Protein AF-A0A930MXX1-F1 (afdb_monomer_lite)

pLDDT: mean 81.92, std 16.16, range [35.19, 97.5]

Foldseek 3Di:
DPDPPVQWADDDPQWIAGNVQRKIKGWAFAKAQFAWAFDDPDPPDGTDTDTDIDGFATKMWMWGLPDPDQWIWIAIQQGIDIAGWAEWDPDDPTDCWDDDQRYIYHYQLFPPRDTTSVNVSVQSVDPNVRHDPVNVVRVNVRSVVNCVVVVVGDPRDDNVNNSVVLVPDPPHDHPDGRSVVDHRHHTGGDDPPPPPPPPPPDPPDPDDPVVVVQVPADKDKDKDWDAPDVVVRQIKIWIWIFRHPVDDDDPVRTDDIGDIHSDRVVD

Radius of gyration: 27.64 Å; chains: 1; bounding box: 71×58×74 Å

Structure (mmCIF, N/CA/C/O backbone):
data_AF-A0A930MXX1-F1
#
_entry.id   AF-A0A930MXX1-F1
#
loop_
_atom_site.group_PDB
_atom_site.id
_atom_site.type_symbol
_atom_site.label_atom_id
_atom_site.label_alt_id
_atom_site.label_comp_id
_atom_site.label_asym_id
_atom_site.label_entity_id
_atom_site.label_seq_id
_atom_site.pdbx_PDB_ins_code
_atom_site.Cartn_x
_atom_site.Cartn_y
_atom_site.Cartn_z
_atom_site.occupancy
_atom_site.B_iso_or_equiv
_atom_site.auth_seq_id
_atom_site.auth_comp_id
_atom_site.auth_asym_id
_atom_site.auth_atom_id
_atom_site.pdbx_PDB_model_num
ATOM 1 N N . MET A 1 1 ? -32.584 1.318 -12.763 1.00 41.34 1 MET A N 1
ATOM 2 C CA . MET A 1 1 ? -31.491 0.680 -12.007 1.00 41.34 1 MET A CA 1
ATOM 3 C C . MET A 1 1 ? -30.389 1.711 -11.768 1.00 41.34 1 MET A C 1
ATOM 5 O O . MET A 1 1 ? -29.540 1.848 -12.642 1.00 41.34 1 MET A O 1
ATOM 9 N N . PRO A 1 2 ? -30.428 2.497 -10.676 1.00 40.00 2 PRO A N 1
ATOM 10 C CA . PRO A 1 2 ? -29.306 3.352 -10.302 1.00 40.00 2 PRO A CA 1
ATOM 11 C C . PRO A 1 2 ? -28.981 3.189 -8.803 1.00 40.00 2 PRO A C 1
ATOM 13 O O . PRO A 1 2 ? -29.384 4.037 -8.027 1.00 40.00 2 PRO A O 1
ATOM 16 N N . GLU A 1 3 ? -28.342 2.096 -8.364 1.00 44.41 3 GLU A N 1
ATOM 17 C CA . GLU A 1 3 ? -28.042 1.912 -6.919 1.00 44.41 3 GLU A CA 1
ATOM 18 C C . GLU A 1 3 ? -26.664 1.291 -6.599 1.00 44.41 3 GLU A C 1
ATOM 20 O O . GLU A 1 3 ? -26.331 1.114 -5.432 1.00 44.41 3 GLU A O 1
ATOM 25 N N . GLU A 1 4 ? -25.803 0.990 -7.581 1.00 49.69 4 GLU A N 1
ATOM 26 C CA . GLU A 1 4 ? -24.482 0.400 -7.268 1.00 49.69 4 GLU A CA 1
ATOM 27 C C . GLU A 1 4 ? -23.406 1.434 -6.890 1.00 49.69 4 GLU A C 1
ATOM 29 O O . GLU A 1 4 ? -22.505 1.117 -6.115 1.00 49.69 4 GLU A O 1
ATOM 34 N N . ASN A 1 5 ? -23.503 2.681 -7.368 1.00 53.69 5 ASN A N 1
ATOM 35 C CA . ASN A 1 5 ? -22.470 3.700 -7.123 1.00 53.69 5 ASN A CA 1
ATOM 36 C C . ASN A 1 5 ? -22.632 4.475 -5.806 1.00 53.69 5 ASN A C 1
ATOM 38 O O . ASN A 1 5 ? -21.659 5.073 -5.350 1.00 53.69 5 ASN A O 1
ATOM 42 N N . ASP A 1 6 ? -23.803 4.441 -5.164 1.00 61.22 6 ASP A N 1
ATOM 43 C CA . ASP A 1 6 ? -24.047 5.194 -3.920 1.00 61.22 6 ASP A CA 1
ATOM 44 C C . ASP A 1 6 ? -23.333 4.579 -2.703 1.00 61.22 6 ASP A C 1
ATOM 46 O O . ASP A 1 6 ? -23.189 5.218 -1.661 1.00 61.22 6 ASP A O 1
ATOM 50 N N . ASN A 1 7 ? -22.828 3.350 -2.845 1.00 84.31 7 ASN A N 1
ATOM 51 C CA . ASN A 1 7 ? -22.110 2.638 -1.792 1.00 84.31 7 ASN A CA 1
ATOM 52 C C . ASN A 1 7 ? -20.593 2.873 -1.812 1.00 84.31 7 ASN A C 1
ATOM 54 O O . ASN A 1 7 ? -19.905 2.396 -0.912 1.00 84.31 7 ASN A O 1
ATOM 58 N N . ILE A 1 8 ? -20.049 3.585 -2.805 1.00 89.31 8 ILE A N 1
ATOM 59 C CA . ILE A 1 8 ? -18.602 3.801 -2.923 1.00 89.31 8 ILE A CA 1
ATOM 60 C C . ILE A 1 8 ? -18.253 5.230 -2.522 1.00 89.31 8 ILE A C 1
ATOM 62 O O . ILE A 1 8 ? -18.641 6.204 -3.161 1.00 89.31 8 ILE A O 1
ATOM 66 N N . ILE A 1 9 ? -17.445 5.350 -1.476 1.00 88.44 9 ILE A N 1
ATOM 67 C CA . ILE A 1 9 ? -16.924 6.619 -0.990 1.00 88.44 9 ILE A CA 1
ATOM 68 C C . ILE A 1 9 ? -15.511 6.843 -1.551 1.00 88.44 9 ILE A C 1
ATOM 70 O O . ILE A 1 9 ? -14.588 6.122 -1.162 1.00 88.44 9 ILE A O 1
ATOM 74 N N . PRO A 1 10 ? -15.280 7.863 -2.396 1.00 89.19 10 PRO A N 1
ATOM 75 C CA . PRO A 1 10 ? -13.931 8.234 -2.810 1.00 89.19 10 PRO A CA 1
ATOM 76 C C . PRO A 1 10 ? -13.190 8.996 -1.698 1.00 89.19 10 PRO A C 1
ATOM 78 O O . PRO A 1 10 ? -13.768 9.835 -0.998 1.00 89.19 10 PRO A O 1
ATOM 81 N N . PHE A 1 11 ? -11.896 8.709 -1.542 1.00 84.56 11 PHE A N 1
ATOM 82 C CA . PHE A 1 11 ? -10.959 9.441 -0.673 1.00 84.56 11 PHE A CA 1
ATOM 83 C C . PHE A 1 11 ? -9.953 10.222 -1.501 1.00 84.56 11 PHE A C 1
ATOM 85 O O . PHE A 1 11 ? -9.678 11.386 -1.221 1.00 84.56 11 PHE A O 1
ATOM 92 N N . ARG A 1 12 ? -9.403 9.546 -2.506 1.00 86.12 12 ARG A N 1
ATOM 93 C CA . ARG A 1 12 ? -8.439 10.037 -3.487 1.00 86.12 12 ARG A CA 1
ATOM 94 C C . ARG A 1 12 ? -8.684 9.299 -4.802 1.00 86.12 12 ARG A C 1
ATOM 96 O O . ARG A 1 12 ? -9.478 8.363 -4.836 1.00 86.12 12 ARG A O 1
ATOM 103 N N . GLU A 1 13 ? -7.988 9.699 -5.861 1.00 86.38 13 GLU A N 1
ATOM 104 C CA . GLU A 1 13 ? -8.038 9.017 -7.164 1.00 86.38 13 GLU A CA 1
ATOM 105 C C . GLU A 1 13 ? -7.745 7.510 -7.045 1.00 86.38 13 GLU A C 1
ATOM 107 O O . GLU A 1 13 ? -8.387 6.698 -7.698 1.00 86.38 13 GLU A O 1
ATOM 112 N N . ASP A 1 14 ? -6.834 7.141 -6.143 1.00 91.06 14 ASP A N 1
ATOM 113 C CA . ASP A 1 14 ? -6.336 5.786 -5.929 1.00 91.06 14 ASP A CA 1
ATOM 114 C C . ASP A 1 14 ? -6.946 5.075 -4.709 1.00 91.06 14 ASP A C 1
ATOM 116 O O . ASP A 1 14 ? -6.532 3.970 -4.364 1.00 91.06 14 ASP A O 1
ATOM 120 N N . MET A 1 15 ? -7.913 5.688 -4.018 1.00 94.50 15 MET A N 1
ATOM 121 C CA . MET A 1 15 ? -8.412 5.174 -2.741 1.00 94.50 15 MET A CA 1
ATOM 122 C C . MET A 1 15 ? -9.916 5.376 -2.590 1.00 94.50 15 MET A C 1
ATOM 124 O O . MET A 1 15 ? -10.423 6.500 -2.596 1.00 94.50 15 MET A O 1
ATOM 128 N N . THR A 1 16 ? -10.625 4.270 -2.390 1.00 94.50 16 THR A N 1
ATOM 129 C CA . THR A 1 16 ? -12.084 4.220 -2.253 1.00 94.50 16 THR A CA 1
ATOM 130 C C . THR A 1 16 ? -12.488 3.312 -1.099 1.00 94.50 16 THR A C 1
ATOM 132 O O . THR A 1 16 ? -11.715 2.467 -0.656 1.00 94.50 16 THR A O 1
ATOM 135 N N . TYR A 1 17 ? -13.699 3.482 -0.588 1.00 94.69 17 TYR A N 1
ATOM 136 C CA . TYR A 1 17 ? -14.254 2.631 0.457 1.00 94.69 17 TYR A CA 1
ATOM 137 C C . TYR A 1 17 ? -15.656 2.176 0.065 1.00 94.69 17 TYR A C 1
ATOM 139 O O . TYR A 1 17 ? -16.520 3.000 -0.223 1.00 94.69 17 TYR A O 1
ATOM 147 N N . ASP A 1 18 ? -15.855 0.863 0.045 1.00 93.44 18 ASP A N 1
ATOM 148 C CA . ASP A 1 18 ? -17.124 0.203 -0.247 1.00 93.44 18 ASP A CA 1
ATOM 149 C C . ASP A 1 18 ? -17.912 0.042 1.063 1.00 93.44 18 ASP A C 1
ATOM 151 O O . ASP A 1 18 ? -17.523 -0.726 1.950 1.00 93.44 18 ASP A O 1
ATOM 155 N N . LEU A 1 19 ? -19.014 0.784 1.188 1.00 90.44 19 LEU A N 1
ATOM 156 C CA . LEU A 1 19 ? -19.918 0.766 2.338 1.00 90.44 19 LEU A CA 1
ATOM 157 C C . LEU A 1 19 ? -20.611 -0.584 2.513 1.00 90.44 19 LEU A C 1
ATOM 159 O O . LEU A 1 19 ? -20.790 -1.028 3.648 1.00 90.44 19 LEU A O 1
ATOM 163 N N . ALA A 1 20 ? -20.981 -1.243 1.413 1.00 88.00 20 ALA A N 1
ATOM 164 C CA . ALA A 1 20 ? -21.704 -2.510 1.447 1.00 88.00 20 ALA A CA 1
ATOM 165 C C . ALA A 1 20 ? -20.791 -3.653 1.908 1.00 88.00 20 ALA A C 1
ATOM 167 O O . ALA A 1 20 ? -21.214 -4.543 2.648 1.00 88.00 20 ALA A O 1
ATOM 168 N N . ARG A 1 21 ? -19.517 -3.611 1.503 1.00 88.81 21 ARG A N 1
ATOM 169 C CA . ARG A 1 21 ? -18.512 -4.618 1.877 1.00 88.81 21 ARG A CA 1
ATOM 170 C C . ARG A 1 21 ? -17.643 -4.226 3.063 1.00 88.81 21 ARG A C 1
ATOM 172 O O . ARG A 1 21 ? -16.779 -5.013 3.441 1.00 88.81 21 ARG A O 1
ATOM 179 N N . ASP A 1 22 ? -17.836 -3.039 3.635 1.00 93.19 22 ASP A N 1
ATOM 180 C CA . ASP A 1 22 ? -17.004 -2.488 4.712 1.00 93.19 22 ASP A CA 1
ATOM 181 C C . ASP A 1 22 ? -15.500 -2.627 4.398 1.00 93.19 22 ASP A C 1
ATOM 183 O O . ASP A 1 22 ? -14.696 -3.062 5.226 1.00 93.19 22 ASP A O 1
ATOM 187 N N . THR A 1 23 ? -15.138 -2.335 3.146 1.00 95.06 23 THR A N 1
ATOM 188 C CA . THR A 1 23 ? -13.820 -2.645 2.582 1.00 95.06 23 THR A CA 1
ATOM 189 C C . THR A 1 23 ? -13.184 -1.393 2.005 1.00 95.06 23 THR A C 1
ATOM 191 O O . THR A 1 23 ? -13.739 -0.735 1.128 1.00 95.06 23 THR A O 1
ATOM 194 N N . LEU A 1 24 ? -11.989 -1.071 2.492 1.00 96.69 24 LEU A N 1
ATOM 195 C CA . LEU A 1 24 ? -11.154 -0.018 1.930 1.00 96.69 24 LEU A CA 1
ATOM 196 C C . LEU A 1 24 ? -10.336 -0.592 0.774 1.00 96.69 24 LEU A C 1
ATOM 198 O O . LEU A 1 24 ? -9.629 -1.577 0.960 1.00 96.69 24 LEU A O 1
ATOM 202 N N . ARG A 1 25 ? -10.396 0.043 -0.390 1.00 96.06 25 ARG A N 1
ATOM 203 C CA . ARG A 1 25 ? -9.698 -0.356 -1.609 1.00 96.06 25 ARG A CA 1
ATOM 204 C C . ARG A 1 25 ? -8.671 0.705 -1.992 1.00 96.06 25 ARG A C 1
ATOM 206 O O . ARG A 1 25 ? -9.012 1.878 -2.131 1.00 96.06 25 ARG A O 1
ATOM 213 N N . ILE A 1 26 ? -7.426 0.278 -2.173 1.00 96.19 26 ILE A N 1
ATOM 214 C CA . ILE A 1 26 ? -6.287 1.122 -2.539 1.00 96.19 26 ILE A CA 1
ATOM 215 C C . ILE A 1 26 ? -5.667 0.567 -3.816 1.00 96.19 26 ILE A C 1
ATOM 217 O O . ILE A 1 26 ? -5.180 -0.564 -3.834 1.00 96.19 26 ILE A O 1
ATOM 221 N N . GLU A 1 27 ? -5.669 1.359 -4.876 1.00 94.50 27 GLU A N 1
ATOM 222 C CA . GLU A 1 27 ? -4.970 1.056 -6.116 1.00 94.50 27 GLU A CA 1
ATOM 223 C C . GLU A 1 27 ? -3.520 1.542 -6.027 1.00 94.50 27 GLU A C 1
ATOM 225 O O . GLU A 1 27 ? -3.241 2.712 -5.782 1.00 94.50 27 GLU A O 1
ATOM 230 N N . ARG A 1 28 ? -2.563 0.636 -6.218 1.00 90.38 28 ARG A N 1
ATOM 231 C CA . ARG A 1 28 ? -1.138 0.957 -6.240 1.00 90.38 28 ARG A CA 1
ATOM 232 C C . ARG A 1 28 ? -0.586 0.747 -7.627 1.00 90.38 28 ARG A C 1
ATOM 234 O O . ARG A 1 28 ? -0.493 -0.384 -8.087 1.00 90.38 28 ARG A O 1
ATOM 241 N N . ARG A 1 29 ? -0.177 1.839 -8.265 1.00 90.38 29 ARG A N 1
ATOM 242 C CA . ARG A 1 29 ? 0.513 1.806 -9.554 1.00 90.38 29 ARG A CA 1
ATOM 243 C C . ARG A 1 29 ? 2.013 1.677 -9.329 1.00 90.38 29 ARG A C 1
ATOM 245 O O . ARG A 1 29 ? 2.567 2.385 -8.490 1.00 90.38 29 ARG A O 1
ATOM 252 N N . HIS A 1 30 ? 2.670 0.799 -10.078 1.00 89.12 30 HIS A N 1
ATOM 253 C CA . HIS A 1 30 ? 4.115 0.623 -9.966 1.00 89.12 30 HIS A CA 1
ATOM 254 C C . HIS A 1 30 ? 4.848 1.661 -10.811 1.00 89.12 30 HIS A C 1
ATOM 256 O O . HIS A 1 30 ? 4.480 1.918 -11.958 1.00 89.12 30 HIS A O 1
ATOM 262 N N . LEU A 1 31 ? 5.880 2.275 -10.234 1.00 91.25 31 LEU A N 1
ATOM 263 C CA . LEU A 1 31 ? 6.746 3.210 -10.941 1.00 91.25 31 LEU A CA 1
ATOM 264 C C . LEU A 1 31 ? 7.933 2.447 -11.530 1.00 91.25 31 LEU A C 1
ATOM 266 O O . LEU A 1 31 ? 8.807 2.006 -10.789 1.00 91.25 31 LEU A O 1
ATOM 270 N N . HIS A 1 32 ? 7.980 2.349 -12.853 1.00 92.19 32 HIS A N 1
ATOM 271 C CA . HIS A 1 32 ? 9.020 1.622 -13.575 1.00 92.19 32 HIS A CA 1
ATOM 272 C C . HIS A 1 32 ? 9.956 2.568 -14.322 1.00 92.19 32 HIS A C 1
ATOM 274 O O . HIS A 1 32 ? 9.506 3.580 -14.858 1.00 92.19 32 HIS A O 1
ATOM 280 N N . CYS A 1 33 ? 11.246 2.239 -14.393 1.00 94.69 33 CYS A N 1
ATOM 281 C CA . CYS A 1 33 ? 12.207 2.891 -15.278 1.00 94.69 33 CYS A CA 1
ATOM 282 C C . CYS A 1 33 ? 11.991 2.389 -16.708 1.00 94.69 33 CYS A C 1
ATOM 284 O O . CYS A 1 33 ? 12.430 1.307 -17.066 1.00 94.69 33 CYS A O 1
ATOM 286 N N . VAL A 1 34 ? 11.339 3.181 -17.552 1.00 95.50 34 VAL A N 1
ATOM 287 C CA . VAL A 1 34 ? 10.987 2.766 -18.921 1.00 95.50 34 VAL A CA 1
ATOM 288 C C . VAL A 1 34 ? 12.015 3.186 -19.958 1.00 95.50 34 VAL A C 1
ATOM 290 O O . VAL A 1 34 ? 11.997 2.710 -21.086 1.00 95.50 34 VAL A O 1
ATOM 293 N N . GLN A 1 35 ? 12.908 4.104 -19.605 1.00 96.75 35 GLN A N 1
ATOM 294 C CA . GLN A 1 35 ? 13.909 4.633 -20.517 1.00 96.75 35 GLN A CA 1
ATOM 295 C C . GLN A 1 35 ? 15.106 5.153 -19.724 1.00 96.75 35 GLN A C 1
ATOM 297 O O . GLN A 1 35 ? 14.957 5.717 -18.643 1.00 96.75 35 GLN A O 1
ATOM 302 N N . VAL A 1 36 ? 16.300 5.020 -20.301 1.00 96.50 36 VAL A N 1
ATOM 303 C CA . VAL A 1 36 ? 17.521 5.652 -19.787 1.00 96.50 36 VAL A CA 1
ATOM 304 C C . VAL A 1 36 ? 17.982 6.681 -20.806 1.00 96.50 36 VAL A C 1
ATOM 306 O O . VAL A 1 36 ? 18.142 6.349 -21.979 1.00 96.50 36 VAL A O 1
ATOM 309 N N . VAL A 1 37 ? 18.182 7.927 -20.389 1.00 95.38 37 VAL A N 1
ATOM 310 C CA . VAL A 1 37 ? 18.670 9.017 -21.248 1.00 95.38 37 VAL A CA 1
ATOM 311 C C . VAL A 1 37 ? 20.013 9.532 -20.756 1.00 95.38 37 VAL A C 1
ATOM 313 O O . VAL A 1 37 ? 20.300 9.471 -19.566 1.00 95.38 37 VAL A O 1
ATOM 316 N N . LEU A 1 38 ? 20.830 10.054 -21.667 1.00 93.31 38 LEU A N 1
ATOM 317 C CA . LEU A 1 38 ? 21.994 10.857 -21.306 1.00 93.31 38 LEU A CA 1
ATOM 318 C C . LEU A 1 38 ? 21.550 12.313 -21.186 1.00 93.31 38 LEU A C 1
ATOM 320 O O . LEU A 1 38 ? 20.982 12.865 -22.127 1.00 93.31 38 LEU A O 1
ATOM 324 N N . GLN A 1 39 ? 21.753 12.908 -20.013 1.00 88.69 39 GLN A N 1
ATOM 325 C CA . GLN A 1 39 ? 21.442 14.313 -19.756 1.00 88.69 39 GLN A CA 1
ATOM 326 C C . GLN A 1 39 ? 22.520 14.957 -18.883 1.00 88.69 39 GLN A C 1
ATOM 328 O O . GLN A 1 39 ? 23.154 14.293 -18.059 1.00 88.69 39 GLN A O 1
ATOM 333 N N . SER A 1 40 ? 22.734 16.256 -19.085 1.00 86.44 40 SER A N 1
ATOM 334 C CA . SER A 1 40 ? 23.549 17.118 -18.228 1.00 86.44 40 SER A CA 1
ATOM 335 C C . SER A 1 40 ? 22.636 17.993 -17.371 1.00 86.44 40 SER A C 1
ATOM 337 O O . SER A 1 40 ? 21.727 18.624 -17.914 1.00 86.44 40 SER A O 1
ATOM 339 N N . ASP A 1 41 ? 22.913 18.098 -16.074 1.00 82.50 41 ASP A N 1
ATOM 340 C CA . ASP A 1 41 ? 22.122 18.939 -15.164 1.00 82.50 41 ASP A CA 1
ATOM 341 C C . ASP A 1 41 ? 22.420 20.437 -15.357 1.00 82.50 41 ASP A C 1
ATOM 343 O O . ASP A 1 41 ? 21.648 21.298 -14.935 1.00 82.50 41 ASP A O 1
ATOM 347 N N . SER A 1 42 ? 23.536 20.776 -16.013 1.00 84.12 42 SER A N 1
ATOM 348 C CA . SER A 1 42 ? 23.915 22.150 -16.347 1.00 84.12 42 SER A CA 1
ATOM 349 C C . SER A 1 42 ? 24.741 22.245 -17.638 1.00 84.12 42 SER A C 1
ATOM 351 O O . SER A 1 42 ? 25.438 21.291 -18.001 1.00 84.12 42 SER A O 1
ATOM 353 N N . PRO A 1 43 ? 24.704 23.395 -18.345 1.00 79.62 43 PRO A N 1
ATOM 354 C CA . PRO A 1 43 ? 25.517 23.611 -19.539 1.00 79.62 43 PRO A CA 1
ATOM 355 C C . PRO A 1 43 ? 27.013 23.434 -19.250 1.00 79.62 43 PRO A C 1
ATOM 357 O O . PRO A 1 43 ? 27.559 24.078 -18.357 1.00 79.62 43 PRO A O 1
ATOM 360 N N . GLY A 1 44 ? 27.684 22.584 -20.030 1.00 82.06 44 GLY A N 1
ATOM 361 C CA . GLY A 1 44 ? 29.118 22.306 -19.886 1.00 82.06 44 GLY A CA 1
ATOM 362 C C . GLY A 1 44 ? 29.463 21.156 -18.933 1.00 82.06 44 GLY A C 1
ATOM 363 O O . GLY A 1 44 ? 30.637 20.804 -18.822 1.00 82.06 44 GLY A O 1
ATOM 364 N N . GLU A 1 45 ? 28.476 20.536 -18.282 1.00 86.69 45 GLU A N 1
ATOM 365 C CA . GLU A 1 45 ? 28.699 19.318 -17.503 1.00 86.69 45 GLU A CA 1
ATOM 366 C C . GLU A 1 45 ? 28.700 18.056 -18.371 1.00 86.69 45 GLU A C 1
ATOM 368 O O . GLU A 1 45 ? 28.078 17.982 -19.431 1.00 86.69 45 GLU A O 1
ATOM 373 N N . LYS A 1 46 ? 29.399 17.024 -17.888 1.00 86.62 46 LYS A N 1
ATOM 374 C CA . LYS A 1 46 ? 29.407 15.707 -18.524 1.00 86.62 46 LYS A CA 1
ATOM 375 C C . LYS A 1 46 ? 28.030 15.062 -18.388 1.00 86.62 46 LYS A C 1
ATOM 377 O O . LYS A 1 46 ? 27.535 14.922 -17.271 1.00 86.62 46 LYS A O 1
ATOM 382 N N . GLU A 1 47 ? 27.477 14.603 -19.505 1.00 90.19 47 GLU A N 1
ATOM 383 C CA . GLU A 1 47 ? 26.229 13.844 -19.521 1.00 90.19 47 GLU A CA 1
ATOM 384 C C . GLU A 1 47 ? 26.321 12.589 -18.645 1.00 90.19 47 GLU A C 1
ATOM 386 O O . GLU A 1 47 ? 27.341 11.886 -18.615 1.00 90.19 47 GLU A O 1
ATOM 391 N N . ARG A 1 48 ? 25.234 12.306 -17.927 1.00 90.12 48 ARG A N 1
ATOM 392 C CA . ARG A 1 48 ? 25.092 11.133 -17.066 1.00 90.12 48 ARG A CA 1
ATOM 393 C C . ARG A 1 48 ? 23.807 10.384 -17.414 1.00 90.12 48 ARG A C 1
ATOM 395 O O . ARG A 1 48 ? 22.837 11.016 -17.834 1.00 90.12 48 ARG A O 1
ATOM 402 N N . PRO A 1 49 ? 23.780 9.054 -17.230 1.00 92.81 49 PRO A N 1
ATOM 403 C CA . PRO A 1 49 ? 22.551 8.285 -17.341 1.00 92.81 49 PRO A CA 1
ATOM 404 C C . PRO A 1 49 ? 21.518 8.766 -16.320 1.00 92.81 49 PRO A C 1
ATOM 406 O O . PRO A 1 49 ? 21.801 8.808 -15.122 1.00 92.81 49 PRO A O 1
ATOM 409 N N . GLN A 1 50 ? 20.324 9.094 -16.797 1.00 92.62 50 GLN A N 1
ATOM 410 C CA . GLN A 1 50 ? 19.161 9.419 -15.984 1.00 92.62 50 GLN A CA 1
ATOM 411 C C . GLN A 1 50 ? 17.999 8.503 -16.367 1.00 92.62 50 GLN A C 1
ATOM 413 O O . GLN A 1 50 ? 17.746 8.249 -17.549 1.00 92.62 50 GLN A O 1
ATOM 418 N N . ALA A 1 51 ? 17.293 8.000 -15.358 1.00 93.69 51 ALA A N 1
ATOM 419 C CA . ALA A 1 51 ? 16.086 7.213 -15.544 1.00 93.69 51 ALA A CA 1
ATOM 420 C C . ALA A 1 51 ? 14.909 8.131 -15.889 1.00 93.69 51 ALA A C 1
ATOM 422 O O . ALA A 1 51 ? 14.640 9.102 -15.184 1.00 93.69 51 ALA A O 1
ATOM 423 N N . LYS A 1 52 ? 14.164 7.783 -16.935 1.00 95.19 52 LYS A N 1
ATOM 424 C CA . LYS A 1 52 ? 12.789 8.239 -17.113 1.00 95.19 52 LYS A CA 1
ATOM 425 C C . LYS A 1 52 ? 11.852 7.128 -16.687 1.00 95.19 52 LYS A C 1
ATOM 427 O O . LYS A 1 52 ? 12.014 5.981 -17.111 1.00 95.19 52 LYS A O 1
ATOM 432 N N . SER A 1 53 ? 10.871 7.495 -15.876 1.00 94.31 53 SER A N 1
ATOM 433 C CA . SER A 1 53 ? 9.954 6.543 -15.268 1.00 94.31 53 SER A CA 1
ATOM 434 C C . SER A 1 53 ? 8.512 6.787 -15.683 1.00 94.31 53 SER A C 1
ATOM 436 O O . SER A 1 53 ? 8.132 7.915 -15.998 1.00 94.31 53 SER A O 1
ATOM 438 N N . ALA A 1 54 ? 7.706 5.731 -15.655 1.00 92.88 54 ALA A N 1
ATOM 439 C CA . ALA A 1 54 ? 6.272 5.792 -15.896 1.00 92.88 54 ALA A CA 1
ATOM 440 C C . ALA A 1 54 ? 5.523 4.851 -14.946 1.00 92.88 54 ALA A C 1
ATOM 442 O O . ALA A 1 54 ? 6.071 3.850 -14.485 1.00 92.88 54 ALA A O 1
ATOM 443 N N . PHE A 1 55 ? 4.261 5.179 -14.662 1.00 91.75 55 PHE A N 1
ATOM 444 C CA . PHE A 1 55 ? 3.374 4.318 -13.883 1.00 91.75 55 PHE A CA 1
ATOM 445 C C . PHE A 1 55 ? 2.727 3.261 -14.780 1.00 91.75 55 PHE A C 1
ATOM 447 O O . PHE A 1 55 ? 1.813 3.591 -15.546 1.00 91.75 55 PHE A O 1
ATOM 454 N N . ILE A 1 56 ? 3.171 2.009 -14.674 1.00 89.81 56 ILE A N 1
ATOM 455 C CA . ILE A 1 56 ? 2.697 0.889 -15.500 1.00 89.81 56 ILE A CA 1
ATOM 456 C C . ILE A 1 56 ? 2.302 -0.268 -14.591 1.00 89.81 56 ILE A C 1
ATOM 458 O O . ILE A 1 56 ? 3.053 -0.632 -13.691 1.00 89.81 56 ILE A O 1
ATOM 462 N N . GLY A 1 57 ? 1.115 -0.824 -14.832 1.00 89.44 57 GLY A N 1
ATOM 463 C CA . GLY A 1 57 ? 0.578 -1.900 -14.013 1.00 89.44 57 GLY A CA 1
ATOM 464 C C . GLY A 1 57 ? 0.452 -1.520 -12.544 1.00 89.44 57 GLY A C 1
ATOM 465 O O . GLY A 1 57 ? 0.504 -0.345 -12.155 1.00 89.44 57 GLY A O 1
ATOM 466 N N . GLY A 1 58 ? 0.240 -2.534 -11.716 1.00 91.00 58 GLY A N 1
ATOM 467 C CA . GLY A 1 58 ? 0.058 -2.313 -10.296 1.00 91.00 58 GLY A CA 1
ATOM 468 C C . GLY A 1 58 ? -0.597 -3.466 -9.566 1.00 91.00 58 GLY A C 1
ATOM 469 O O . GLY A 1 58 ? -0.774 -4.566 -10.092 1.00 91.00 58 GLY A O 1
ATOM 470 N N . ALA A 1 59 ? -1.012 -3.179 -8.346 1.00 92.81 59 ALA A N 1
ATOM 471 C CA . ALA A 1 59 ? -1.788 -4.079 -7.520 1.00 92.81 59 ALA A CA 1
ATOM 472 C C . ALA A 1 59 ? -2.877 -3.304 -6.788 1.00 92.81 59 ALA A C 1
ATOM 474 O O . ALA A 1 59 ? -2.702 -2.142 -6.428 1.00 92.81 59 ALA A O 1
ATOM 475 N N . VAL A 1 60 ? -3.992 -3.969 -6.515 1.00 95.25 60 VAL A N 1
ATOM 476 C CA . VAL A 1 60 ? -4.993 -3.445 -5.591 1.00 95.25 60 VAL A CA 1
ATOM 477 C C . VAL A 1 60 ? -4.841 -4.130 -4.246 1.00 95.25 60 VAL A C 1
ATOM 479 O O . VAL A 1 60 ? -4.720 -5.354 -4.162 1.00 95.25 60 VAL A O 1
ATOM 482 N N . ILE A 1 61 ? -4.877 -3.321 -3.195 1.00 96.56 61 ILE A N 1
ATOM 483 C CA . ILE A 1 61 ? -4.916 -3.764 -1.810 1.00 96.56 61 ILE A CA 1
ATOM 484 C C . ILE A 1 61 ? -6.314 -3.488 -1.272 1.00 96.56 61 ILE A C 1
ATOM 486 O O . ILE A 1 61 ? -6.801 -2.359 -1.330 1.00 96.56 61 ILE A O 1
ATOM 490 N N . GLU A 1 62 ? -6.947 -4.511 -0.719 1.00 97.25 62 GLU A N 1
ATOM 491 C CA . GLU A 1 62 ? -8.218 -4.389 -0.018 1.00 97.25 62 GLU A CA 1
ATOM 492 C C . GLU A 1 62 ? -8.019 -4.643 1.474 1.00 97.25 62 GLU A C 1
ATOM 494 O O . GLU A 1 62 ? -7.408 -5.632 1.874 1.00 97.25 62 GLU A O 1
ATOM 499 N N . LEU A 1 63 ? -8.539 -3.749 2.308 1.00 97.50 63 LEU A N 1
ATOM 500 C CA . LEU A 1 63 ? -8.625 -3.903 3.752 1.00 97.50 63 LEU A CA 1
ATOM 501 C C . LEU A 1 63 ? -10.094 -4.117 4.127 1.00 97.50 63 LEU A C 1
ATOM 503 O O . LEU A 1 63 ? -10.866 -3.164 4.225 1.00 97.50 63 LEU A O 1
ATOM 507 N N . ASP A 1 64 ? -10.461 -5.377 4.343 1.00 96.25 64 ASP A N 1
ATOM 508 C CA . ASP A 1 64 ? -11.800 -5.801 4.750 1.00 96.25 64 ASP A CA 1
ATOM 509 C C . ASP A 1 64 ? -11.951 -5.685 6.269 1.00 96.25 64 ASP A C 1
ATOM 511 O O . ASP A 1 64 ? -11.258 -6.357 7.052 1.00 96.25 64 ASP A O 1
ATOM 515 N N . LEU A 1 65 ? -12.866 -4.809 6.681 1.00 96.31 65 LEU A N 1
ATOM 516 C CA . LEU A 1 65 ? -13.171 -4.530 8.072 1.00 96.31 65 LEU A CA 1
ATOM 517 C C . LEU A 1 65 ? -14.351 -5.356 8.591 1.00 96.31 65 LEU A C 1
ATOM 519 O O . LEU A 1 65 ? -14.640 -5.245 9.770 1.00 96.31 65 LEU A O 1
ATOM 523 N N . ARG A 1 66 ? -14.999 -6.240 7.830 1.00 94.50 66 ARG A N 1
ATOM 524 C CA . ARG A 1 66 ? -16.125 -7.066 8.321 1.00 94.50 66 ARG A CA 1
ATOM 525 C C . ARG A 1 66 ? -15.814 -8.023 9.483 1.00 94.50 66 ARG A C 1
ATOM 527 O O . ARG A 1 66 ? -16.707 -8.184 10.313 1.00 94.50 66 ARG A O 1
ATOM 534 N N . PRO A 1 67 ? -14.619 -8.650 9.603 1.00 93.25 67 PRO A N 1
ATOM 535 C CA . PRO A 1 67 ? -14.359 -9.637 10.657 1.00 93.25 67 PRO A CA 1
ATOM 536 C C . PRO A 1 67 ? -14.682 -9.133 12.069 1.00 93.25 67 PRO A C 1
ATOM 538 O O . PRO A 1 67 ? -14.522 -7.954 12.360 1.00 93.25 67 PRO A O 1
ATOM 541 N N . GLU A 1 68 ? -15.096 -10.002 12.984 1.00 89.81 68 GLU A N 1
ATOM 542 C CA . GLU A 1 68 ? -15.485 -9.555 14.326 1.00 89.81 68 GLU A CA 1
ATOM 543 C C . GLU A 1 68 ? -14.311 -9.049 15.185 1.00 89.81 68 GLU A C 1
ATOM 545 O O . GLU A 1 68 ? -13.130 -9.342 14.953 1.00 89.81 68 GLU A O 1
ATOM 550 N N . GLY A 1 69 ? -14.656 -8.269 16.213 1.00 93.00 69 GLY A N 1
ATOM 551 C CA . GLY A 1 69 ? -13.708 -7.718 17.173 1.00 93.00 69 GLY A CA 1
ATOM 552 C C . GLY A 1 69 ? -12.658 -6.823 16.516 1.00 93.00 69 GLY A C 1
ATOM 553 O O . GLY A 1 69 ? -12.952 -6.003 15.650 1.00 93.00 69 GLY A O 1
ATOM 554 N N . ASN A 1 70 ? -11.400 -6.984 16.926 1.00 94.75 70 ASN A N 1
ATOM 555 C CA . ASN A 1 70 ? -10.289 -6.146 16.477 1.00 94.75 70 ASN A CA 1
ATOM 556 C C . ASN A 1 70 ? -9.576 -6.673 15.221 1.00 94.75 70 ASN A C 1
ATOM 558 O O . ASN A 1 70 ? -8.423 -6.318 14.991 1.00 94.75 70 ASN A O 1
ATOM 562 N N . LYS A 1 71 ? -10.194 -7.560 14.436 1.00 96.00 71 LYS A N 1
ATOM 563 C CA . LYS A 1 71 ? -9.549 -8.202 13.279 1.00 96.00 71 LYS A CA 1
ATOM 564 C C . LYS A 1 71 ? -9.930 -7.538 11.965 1.00 96.00 71 LYS A C 1
ATOM 566 O O . LYS A 1 71 ? -11.020 -7.000 11.832 1.00 96.00 71 LYS A O 1
ATOM 571 N N . ALA A 1 72 ? -9.034 -7.604 10.991 1.00 96.56 72 ALA A N 1
ATOM 572 C CA . ALA A 1 72 ? -9.294 -7.220 9.606 1.00 96.56 72 ALA A CA 1
ATOM 573 C C . ALA A 1 72 ? -8.528 -8.153 8.663 1.00 96.56 72 ALA A C 1
ATOM 575 O O . ALA A 1 72 ? -7.613 -8.864 9.100 1.00 96.56 72 ALA A O 1
ATOM 576 N N . ILE A 1 73 ? -8.905 -8.175 7.388 1.00 96.25 73 ILE A N 1
ATOM 577 C CA . ILE A 1 73 ? -8.232 -8.978 6.362 1.00 96.25 73 ILE A CA 1
ATOM 578 C C . ILE A 1 73 ? -7.647 -8.033 5.316 1.00 96.25 73 ILE A C 1
ATOM 580 O O . ILE A 1 73 ? -8.370 -7.238 4.730 1.00 96.25 73 ILE A O 1
ATOM 584 N N . LEU A 1 74 ? -6.340 -8.132 5.088 1.00 96.38 74 LEU A N 1
ATOM 585 C CA . LEU A 1 74 ? -5.685 -7.556 3.918 1.00 96.38 74 LEU A CA 1
ATOM 586 C C . LEU A 1 74 ? -5.764 -8.556 2.771 1.00 96.38 74 LEU A C 1
ATOM 588 O O . LEU A 1 74 ? -5.379 -9.707 2.969 1.00 96.38 74 LEU A O 1
ATOM 592 N N . ARG A 1 75 ? -6.222 -8.132 1.595 1.00 95.44 75 ARG A N 1
ATOM 593 C CA . ARG A 1 75 ? -6.272 -8.947 0.377 1.00 95.44 75 ARG A CA 1
ATOM 594 C C . ARG A 1 75 ? -5.562 -8.250 -0.770 1.00 95.44 75 ARG A C 1
ATOM 596 O O . ARG A 1 75 ? -5.648 -7.035 -0.919 1.00 95.44 75 ARG A O 1
ATOM 603 N N . THR A 1 76 ? -4.896 -9.043 -1.589 1.00 94.19 76 THR A N 1
ATOM 604 C CA . THR A 1 76 ? -4.329 -8.651 -2.881 1.00 94.19 76 THR A CA 1
ATOM 605 C C . THR A 1 76 ? -4.558 -9.796 -3.868 1.00 94.19 76 THR A C 1
ATOM 607 O O . THR A 1 76 ? -5.098 -10.844 -3.506 1.00 94.19 76 THR A O 1
ATOM 610 N N . ALA A 1 77 ? -4.100 -9.651 -5.109 1.00 90.31 77 ALA A N 1
ATOM 611 C CA . ALA A 1 77 ? -4.079 -10.767 -6.052 1.00 90.31 77 ALA A CA 1
ATOM 612 C C . ALA A 1 77 ? -3.189 -11.950 -5.605 1.00 90.31 77 ALA A C 1
ATOM 614 O O . ALA A 1 77 ? -3.390 -13.067 -6.070 1.00 90.31 77 ALA A O 1
ATOM 615 N N . GLN A 1 78 ? -2.215 -11.729 -4.711 1.00 89.25 78 GLN A N 1
ATOM 616 C CA . GLN A 1 78 ? -1.293 -12.775 -4.241 1.00 89.25 78 GLN A CA 1
ATOM 617 C C . GLN A 1 78 ? -1.839 -13.577 -3.050 1.00 89.25 78 GLN A C 1
ATOM 619 O O . GLN A 1 78 ? -1.278 -14.615 -2.701 1.00 89.25 78 GLN A O 1
ATOM 624 N N . GLY A 1 79 ? -2.923 -13.118 -2.419 1.00 92.19 79 GLY A N 1
ATOM 625 C CA . GLY A 1 79 ? -3.576 -13.827 -1.323 1.00 92.19 79 GLY A CA 1
ATOM 626 C C . GLY A 1 79 ? -4.136 -12.899 -0.253 1.00 92.19 79 GLY A C 1
ATOM 627 O O . GLY A 1 79 ? -4.370 -11.711 -0.479 1.00 92.19 79 GLY A O 1
ATOM 628 N N . GLU A 1 80 ? -4.348 -13.455 0.940 1.00 94.94 80 GLU A N 1
ATOM 629 C CA . GLU A 1 80 ? -4.934 -12.733 2.065 1.00 94.94 80 GLU A CA 1
ATOM 630 C C . GLU A 1 80 ? -4.173 -12.928 3.382 1.00 94.94 80 GLU A C 1
ATOM 632 O O . GLU A 1 80 ? -3.590 -13.979 3.662 1.00 94.94 80 GLU A O 1
ATOM 637 N N . LYS A 1 81 ? -4.202 -11.901 4.236 1.00 94.69 81 LYS A N 1
ATOM 638 C CA . LYS A 1 81 ? -3.589 -11.914 5.564 1.00 94.69 81 LYS A CA 1
ATOM 639 C C . LYS A 1 81 ? -4.508 -11.293 6.602 1.00 94.69 81 LYS A C 1
ATOM 641 O O . LYS A 1 81 ? -4.900 -10.135 6.504 1.00 94.69 81 LYS A O 1
ATOM 646 N N . ARG A 1 82 ? -4.769 -12.037 7.677 1.00 95.38 82 ARG A N 1
ATOM 647 C CA . ARG A 1 82 ? -5.423 -11.489 8.872 1.00 95.38 82 ARG A CA 1
ATOM 648 C C . ARG A 1 82 ? -4.469 -10.578 9.642 1.00 95.38 82 ARG A C 1
ATOM 650 O O . ARG A 1 82 ? -3.377 -11.004 10.029 1.00 95.38 82 ARG A O 1
ATOM 657 N N . ILE A 1 83 ? -4.926 -9.365 9.924 1.00 96.19 83 ILE A N 1
ATOM 658 C CA . ILE A 1 83 ? -4.252 -8.365 10.757 1.00 96.19 83 ILE A CA 1
ATOM 659 C C . ILE A 1 83 ? -5.149 -7.957 11.930 1.00 96.19 83 ILE A C 1
ATOM 661 O O . ILE A 1 83 ? -6.286 -8.421 12.055 1.00 96.19 83 ILE A O 1
ATOM 665 N N . SER A 1 84 ? -4.627 -7.125 12.833 1.00 96.62 84 SER A N 1
ATOM 666 C CA . SER A 1 84 ? -5.427 -6.550 13.924 1.00 96.62 84 SER A CA 1
ATOM 667 C C . SER A 1 84 ? -5.460 -5.026 13.841 1.00 96.62 84 SER A C 1
ATOM 669 O O . SER A 1 84 ? -4.507 -4.411 13.374 1.00 96.62 84 SER A O 1
ATOM 671 N N . ILE A 1 85 ? -6.543 -4.425 14.318 1.00 96.44 85 ILE A N 1
ATOM 672 C CA . ILE A 1 85 ? -6.723 -2.982 14.441 1.00 96.44 85 ILE A CA 1
ATOM 673 C C . ILE A 1 85 ? -7.026 -2.695 15.908 1.00 96.44 85 ILE A C 1
ATOM 675 O O . ILE A 1 85 ? -8.114 -3.001 16.394 1.00 96.44 85 ILE A O 1
ATOM 679 N N . ALA A 1 86 ? -6.038 -2.178 16.630 1.00 93.62 86 ALA A N 1
ATOM 680 C CA . ALA A 1 86 ? -6.117 -1.947 18.067 1.00 93.62 86 ALA A CA 1
ATOM 681 C C . ALA A 1 86 ? -6.303 -0.462 18.380 1.00 93.62 86 ALA A C 1
ATOM 683 O O . ALA A 1 86 ? -5.894 0.406 17.610 1.00 93.62 86 ALA A O 1
ATOM 684 N N . SER A 1 87 ? -6.899 -0.173 19.532 1.00 91.31 87 SER A N 1
ATOM 685 C CA . SER A 1 87 ? -6.952 1.186 20.064 1.00 91.31 87 SER A CA 1
ATOM 686 C C . SER A 1 87 ? -5.559 1.643 20.496 1.00 91.31 87 SER A C 1
ATOM 688 O O . SER A 1 87 ? -4.826 0.874 21.122 1.00 91.31 87 SER A O 1
ATOM 690 N N . SER A 1 88 ? -5.195 2.889 20.195 1.00 85.69 88 SER A N 1
ATOM 691 C CA . SER A 1 88 ? -3.993 3.511 20.765 1.00 85.69 88 SER A CA 1
ATOM 692 C C . SER A 1 88 ? -4.169 3.758 22.270 1.00 85.69 88 SER A C 1
ATOM 694 O O . SER A 1 88 ? -5.280 4.054 22.714 1.00 85.69 88 SER A O 1
ATOM 696 N N . ALA A 1 89 ? -3.086 3.726 23.050 1.00 76.25 89 ALA A N 1
ATOM 697 C CA . ALA A 1 89 ? -3.134 4.081 24.470 1.00 76.25 89 ALA A CA 1
ATOM 698 C C . ALA A 1 89 ? -3.575 5.553 24.685 1.00 76.25 89 ALA A C 1
ATOM 700 O O . ALA A 1 89 ? -3.162 6.430 23.915 1.00 76.25 89 ALA A O 1
ATOM 701 N N . PRO A 1 90 ? -4.402 5.850 25.708 1.00 66.81 90 PRO A N 1
ATOM 702 C CA . PRO A 1 90 ? -4.831 7.209 26.025 1.00 66.81 90 PRO A CA 1
ATOM 703 C C . PRO A 1 90 ? -3.729 7.950 26.801 1.00 66.81 90 PRO A C 1
ATOM 705 O O . PRO A 1 90 ? -3.747 8.012 28.026 1.00 66.81 90 PRO A O 1
ATOM 708 N N . GLU A 1 91 ? -2.753 8.504 26.082 1.00 68.00 91 GLU A N 1
ATOM 709 C CA . GLU A 1 91 ? -1.634 9.270 26.650 1.00 68.00 91 GLU A CA 1
ATOM 710 C C . GLU A 1 91 ? -1.583 10.708 26.091 1.00 68.00 91 GLU A C 1
ATOM 712 O O . GLU A 1 91 ? -2.065 10.962 24.979 1.00 68.00 91 GLU A O 1
ATOM 717 N N . PRO A 1 92 ? -1.002 11.682 26.822 1.00 57.31 92 PRO A N 1
ATOM 718 C CA . PRO A 1 92 ? -0.666 12.981 26.245 1.00 57.31 92 PRO A CA 1
ATOM 719 C C . PRO A 1 92 ? 0.335 12.765 25.096 1.00 57.31 92 PRO A C 1
ATOM 721 O O . PRO A 1 92 ? 1.407 12.211 25.311 1.00 57.31 92 PRO A O 1
ATOM 724 N N . ASN A 1 93 ? -0.030 13.182 23.876 1.00 66.38 93 ASN A N 1
ATOM 725 C CA . ASN A 1 93 ? 0.607 12.820 22.590 1.00 66.38 93 ASN A CA 1
ATOM 726 C C . ASN A 1 93 ? 0.249 11.428 22.038 1.00 66.38 93 ASN A C 1
ATOM 728 O O . ASN A 1 93 ? 1.061 10.785 21.370 1.00 66.38 93 ASN A O 1
ATOM 732 N N . ARG A 1 94 ? -0.980 10.960 22.281 1.00 73.50 94 ARG A N 1
ATOM 733 C CA . ARG A 1 94 ? -1.486 9.713 21.692 1.00 73.50 94 ARG A CA 1
ATOM 734 C C . ARG A 1 94 ? -1.304 9.660 20.173 1.00 73.50 94 ARG A C 1
ATOM 736 O O . ARG A 1 94 ? -1.537 10.630 19.451 1.00 73.50 94 ARG A O 1
ATOM 743 N N . THR A 1 95 ? -0.947 8.475 19.694 1.00 82.62 95 THR A N 1
ATOM 744 C CA . THR A 1 95 ? -0.833 8.183 18.265 1.00 82.62 95 THR A CA 1
ATOM 745 C C . THR A 1 95 ? -2.227 8.126 17.644 1.00 82.62 95 THR A C 1
ATOM 747 O O . THR A 1 95 ? -3.010 7.238 17.964 1.00 82.62 95 THR A O 1
ATOM 750 N N . LEU A 1 96 ? -2.541 9.072 16.755 1.00 87.88 96 LEU A N 1
ATOM 751 C CA . LEU A 1 96 ? -3.810 9.079 16.015 1.00 87.88 96 LEU A CA 1
ATOM 752 C C . LEU A 1 96 ? -3.907 7.877 15.074 1.00 87.88 96 LEU A C 1
ATOM 754 O O . LEU A 1 96 ? -4.926 7.194 15.026 1.00 87.88 96 LEU A O 1
ATOM 758 N N . ILE A 1 97 ? -2.819 7.594 14.366 1.00 93.44 97 ILE A N 1
ATOM 759 C CA . ILE A 1 97 ? -2.694 6.436 13.497 1.00 93.44 97 ILE A CA 1
ATOM 760 C C . ILE A 1 97 ? -1.249 5.947 13.506 1.00 93.44 97 ILE A C 1
ATOM 762 O O . ILE A 1 97 ? -0.311 6.736 13.399 1.00 93.44 97 ILE A O 1
ATOM 766 N N . GLY A 1 98 ? -1.065 4.643 13.676 1.00 92.00 98 GLY A N 1
ATOM 767 C CA . GLY A 1 98 ? 0.248 4.034 13.824 1.00 92.00 98 GLY A CA 1
ATOM 768 C C . GLY A 1 98 ? 0.279 2.583 13.376 1.00 92.00 98 GLY A C 1
ATOM 769 O O . GLY A 1 98 ? -0.744 1.959 13.091 1.00 92.00 98 GLY A O 1
ATOM 770 N N . LYS A 1 99 ? 1.490 2.032 13.316 1.00 93.19 99 LYS A N 1
ATOM 771 C CA . LYS A 1 99 ? 1.733 0.625 13.001 1.00 93.19 99 LYS A CA 1
ATOM 772 C C . LYS A 1 99 ? 2.630 0.011 14.059 1.00 93.19 99 LYS A C 1
ATOM 774 O O . LYS A 1 99 ? 3.746 0.479 14.277 1.00 93.19 99 LYS A O 1
ATOM 779 N N . LYS A 1 100 ? 2.202 -1.128 14.599 1.00 91.06 100 LYS A N 1
ATOM 780 C CA . LYS A 1 100 ? 2.999 -1.965 15.497 1.00 91.06 100 LYS A CA 1
ATOM 781 C C . LYS A 1 100 ? 2.968 -3.413 15.027 1.00 91.06 100 LYS A C 1
ATOM 783 O O . LYS A 1 100 ? 1.966 -4.105 15.177 1.00 91.06 100 LYS A O 1
ATOM 788 N N . ARG A 1 101 ? 4.085 -3.908 14.480 1.00 90.38 10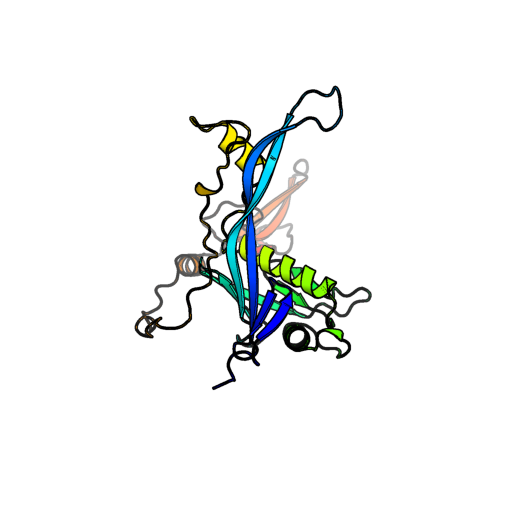1 ARG A N 1
ATOM 789 C CA . ARG A 1 101 ? 4.150 -5.238 13.834 1.00 90.38 101 ARG A CA 1
ATOM 790 C C . ARG A 1 101 ? 3.017 -5.374 12.797 1.00 90.38 101 ARG A C 1
ATOM 792 O O . ARG A 1 101 ? 2.953 -4.550 11.894 1.00 90.38 101 ARG A O 1
ATOM 799 N N . ASN A 1 102 ? 2.106 -6.333 12.991 1.00 89.88 102 ASN A N 1
ATOM 800 C CA . ASN A 1 102 ? 0.942 -6.605 12.136 1.00 89.88 102 ASN A CA 1
ATOM 801 C C . ASN A 1 102 ? -0.355 -5.964 12.669 1.00 89.88 102 ASN A C 1
ATOM 803 O O . ASN A 1 102 ? -1.448 -6.504 12.475 1.00 89.88 102 ASN A O 1
ATOM 807 N N . ILE A 1 103 ? -0.224 -4.879 13.434 1.00 93.62 103 ILE A N 1
ATOM 808 C CA . ILE A 1 103 ? -1.329 -4.175 14.078 1.00 93.62 103 ILE A CA 1
ATOM 809 C C . ILE A 1 103 ? -1.357 -2.741 13.564 1.00 93.62 103 ILE A C 1
ATOM 811 O O . ILE A 1 103 ? -0.333 -2.055 13.600 1.00 93.62 103 ILE A O 1
ATOM 815 N N . ILE A 1 104 ? -2.528 -2.300 13.111 1.00 95.94 104 ILE A N 1
ATOM 816 C CA . ILE A 1 104 ? -2.824 -0.885 12.890 1.00 95.94 104 ILE A CA 1
ATOM 817 C C . ILE A 1 104 ? -3.326 -0.331 14.222 1.00 95.94 104 ILE A C 1
ATOM 819 O O . ILE A 1 104 ? -4.297 -0.838 14.782 1.00 95.94 104 ILE A O 1
ATOM 823 N N . GLU A 1 105 ? -2.645 0.669 14.757 1.00 94.94 105 GLU A N 1
ATOM 824 C CA . GLU A 1 105 ? -3.074 1.374 15.960 1.00 94.94 105 GLU A CA 1
ATOM 825 C C . GLU A 1 105 ? -3.883 2.594 15.534 1.00 94.94 105 GLU A C 1
ATOM 827 O O . GLU A 1 105 ? -3.408 3.408 14.745 1.00 94.94 105 GLU A O 1
ATOM 832 N N . ILE A 1 106 ? -5.113 2.695 16.029 1.00 94.88 106 ILE A N 1
ATOM 833 C CA . ILE A 1 106 ? -6.026 3.794 15.724 1.00 94.88 106 ILE A CA 1
ATOM 834 C C . ILE A 1 106 ? -6.431 4.452 17.036 1.00 94.88 106 ILE A C 1
ATOM 836 O O . ILE A 1 106 ? -6.982 3.803 17.929 1.00 94.88 106 ILE A O 1
ATOM 840 N N . GLY A 1 107 ? -6.144 5.739 17.155 1.00 92.00 107 GLY A N 1
ATOM 841 C CA . GLY A 1 107 ? -6.609 6.577 18.248 1.00 92.00 107 GLY A CA 1
ATOM 842 C C . GLY A 1 107 ? -7.905 7.297 17.916 1.00 92.00 107 GLY A C 1
ATOM 843 O O . GLY A 1 107 ? -8.642 6.925 17.005 1.00 92.00 107 GLY A O 1
ATOM 844 N N . GLU A 1 108 ? -8.165 8.367 18.658 1.00 89.75 108 GLU A N 1
ATOM 845 C CA . GLU A 1 108 ? -9.311 9.250 18.433 1.00 89.75 108 GLU A CA 1
ATOM 846 C C . GLU A 1 108 ? -9.050 10.180 17.245 1.00 89.75 108 GLU A C 1
ATOM 848 O O . GLU A 1 108 ? -8.747 11.362 17.401 1.00 89.75 108 GLU A O 1
ATOM 853 N N . ILE A 1 109 ? -9.136 9.608 16.043 1.00 89.56 109 ILE A N 1
ATOM 854 C CA . ILE A 1 109 ? -8.964 10.303 14.757 1.00 89.56 109 ILE A CA 1
ATOM 855 C C . ILE A 1 109 ? -10.124 11.250 14.420 1.00 89.56 109 ILE A C 1
ATOM 857 O O . ILE A 1 109 ? -9.996 12.096 13.541 1.00 89.56 109 ILE A O 1
ATOM 861 N N . LEU A 1 110 ? -11.249 11.123 15.127 1.00 87.25 110 LEU A N 1
ATOM 862 C CA . LEU A 1 110 ? -12.423 11.983 15.017 1.00 87.25 110 LEU A CA 1
ATOM 863 C C . LEU A 1 110 ? -12.761 12.602 16.377 1.00 87.25 110 LEU A C 1
ATOM 865 O O . LEU A 1 110 ? -12.378 12.100 17.435 1.00 87.25 110 LEU A O 1
ATOM 869 N N . ARG A 1 111 ? -13.571 13.665 16.363 1.00 83.69 111 ARG A N 1
ATOM 870 C CA . ARG A 1 111 ? -14.082 14.344 17.571 1.00 83.69 111 ARG A CA 1
ATOM 871 C C . ARG A 1 111 ? -15.240 13.582 18.240 1.00 83.69 111 ARG A C 1
ATOM 873 O O . ARG A 1 111 ? -16.221 14.191 18.647 1.00 83.69 111 ARG A O 1
ATOM 880 N N . ASN A 1 112 ? -15.153 12.257 18.320 1.00 82.56 112 ASN A N 1
ATOM 881 C CA . ASN A 1 112 ? -16.204 11.383 18.859 1.00 82.56 112 ASN A CA 1
ATOM 882 C C . ASN A 1 112 ? -15.699 10.392 19.922 1.00 82.56 112 ASN A C 1
ATOM 884 O O . ASN A 1 112 ? -16.442 9.500 20.317 1.00 82.56 112 ASN A O 1
ATOM 888 N N . GLN A 1 113 ? -14.450 10.547 20.379 1.00 83.94 113 GLN A N 1
ATOM 889 C CA . GLN A 1 113 ? -13.808 9.718 21.411 1.00 83.94 113 GLN A CA 1
ATOM 890 C C . GLN A 1 113 ? -13.707 8.216 21.084 1.00 83.94 113 GLN A C 1
ATOM 892 O O . GLN A 1 113 ? -13.307 7.421 21.934 1.00 83.94 113 GLN A O 1
ATOM 897 N N . LEU A 1 114 ? -14.028 7.803 19.855 1.00 90.19 114 LEU A N 1
ATOM 898 C CA . LEU A 1 114 ? -13.845 6.421 19.427 1.00 90.19 114 LEU A CA 1
ATOM 899 C C . LEU A 1 114 ? -12.361 6.148 19.179 1.00 90.19 114 LEU A C 1
ATOM 901 O O . LEU A 1 114 ? -11.656 6.987 18.627 1.00 90.19 114 LEU A O 1
ATOM 905 N N . ALA A 1 115 ? -11.909 4.934 19.492 1.00 92.25 115 ALA A N 1
ATOM 906 C CA . ALA A 1 115 ? -10.578 4.442 19.137 1.00 92.25 115 ALA A CA 1
ATOM 907 C C . ALA A 1 115 ? -10.652 3.039 18.511 1.00 92.25 115 ALA A C 1
ATOM 909 O O . ALA A 1 115 ? -11.687 2.367 18.545 1.00 92.25 115 ALA A O 1
ATOM 910 N N . GLY A 1 116 ? -9.543 2.586 17.931 1.00 93.56 116 GLY A N 1
ATOM 911 C CA . GLY A 1 116 ? -9.435 1.265 17.327 1.00 93.56 116 GLY A CA 1
ATOM 912 C C . GLY A 1 116 ? -10.259 1.131 16.048 1.00 93.56 116 GLY A C 1
ATOM 913 O O . GLY A 1 116 ? -10.446 2.075 15.281 1.00 93.56 116 GLY A O 1
ATOM 914 N N . LYS A 1 117 ? -10.745 -0.081 15.793 1.00 95.50 117 LYS A N 1
ATOM 915 C CA . LYS A 1 117 ? -11.424 -0.413 14.539 1.00 95.50 117 LYS A CA 1
ATOM 916 C C . LYS A 1 117 ? -12.705 0.386 14.293 1.00 95.50 117 LYS A C 1
ATOM 918 O O . LYS A 1 117 ? -12.959 0.786 13.161 1.00 95.50 117 LYS A O 1
ATOM 923 N N . GLU A 1 118 ? -13.486 0.639 15.337 1.00 93.88 118 GLU A N 1
ATOM 924 C CA . GLU A 1 118 ? -14.733 1.404 15.222 1.00 93.88 118 GLU A CA 1
ATOM 925 C C . GLU A 1 118 ? -14.471 2.874 14.878 1.00 93.88 118 GLU A C 1
ATOM 927 O O . GLU A 1 118 ? -15.192 3.462 14.070 1.00 93.88 118 GLU A O 1
ATOM 932 N N . ALA A 1 119 ? -13.383 3.453 15.395 1.00 94.44 119 ALA A N 1
ATOM 933 C CA . ALA A 1 119 ? -12.942 4.782 14.983 1.00 94.44 119 ALA A CA 1
ATOM 934 C C . ALA A 1 119 ? -12.553 4.819 13.504 1.00 94.44 119 ALA A C 1
ATOM 936 O O . ALA A 1 119 ? -12.995 5.713 12.786 1.00 94.44 119 ALA A O 1
ATOM 937 N N . LEU A 1 120 ? -11.794 3.820 13.031 1.00 95.94 120 LEU A N 1
ATOM 938 C CA . LEU A 1 120 ? -11.424 3.708 11.619 1.00 95.94 120 LEU A CA 1
ATOM 939 C C . LEU A 1 120 ? -12.656 3.572 10.718 1.00 95.94 120 LEU A C 1
ATOM 941 O O . LEU A 1 120 ? -12.771 4.302 9.741 1.00 95.94 120 LEU A O 1
ATOM 945 N N . ARG A 1 121 ? -13.600 2.687 11.057 1.00 94.88 121 ARG A N 1
ATOM 946 C CA . ARG A 1 121 ? -14.863 2.532 10.317 1.00 94.88 121 ARG A CA 1
ATOM 947 C C . ARG A 1 121 ? -15.646 3.838 10.256 1.00 94.88 121 ARG A C 1
ATOM 949 O O . ARG A 1 121 ? -16.132 4.214 9.196 1.00 94.88 121 ARG A O 1
ATOM 956 N N . THR A 1 122 ? -15.747 4.541 11.381 1.00 94.00 122 THR A N 1
ATOM 957 C CA . THR A 1 122 ? -16.477 5.813 11.449 1.00 94.00 122 THR A CA 1
ATOM 958 C C . THR A 1 122 ? -15.792 6.888 10.607 1.00 94.00 122 THR A C 1
ATOM 960 O O . THR A 1 122 ? -16.461 7.601 9.869 1.00 94.00 122 THR A O 1
ATOM 963 N N . PHE A 1 123 ? -14.460 6.958 10.639 1.00 94.31 123 PHE A N 1
ATOM 964 C CA . PHE A 1 123 ? -13.667 7.846 9.787 1.00 94.31 123 PHE A CA 1
ATOM 965 C C . PHE A 1 123 ? -13.809 7.530 8.299 1.00 94.31 123 PHE A C 1
ATOM 967 O O . PHE A 1 123 ? -13.927 8.439 7.486 1.00 94.31 123 PHE A O 1
ATOM 974 N N . LEU A 1 124 ? -13.856 6.250 7.923 1.00 93.69 124 LEU A N 1
ATOM 975 C CA . LEU A 1 124 ? -14.040 5.864 6.525 1.00 93.69 124 LEU A CA 1
ATOM 976 C C . LEU A 1 124 ? -15.455 6.180 5.996 1.00 93.69 124 LEU A C 1
ATOM 978 O O . LEU A 1 124 ? -15.674 6.289 4.791 1.00 93.69 124 LEU A O 1
ATOM 982 N N . ARG A 1 125 ? -16.421 6.367 6.897 1.00 92.31 125 ARG A N 1
ATOM 983 C CA . ARG A 1 125 ? -17.807 6.740 6.577 1.00 92.31 125 ARG A CA 1
ATOM 984 C C . ARG A 1 125 ? -18.084 8.232 6.743 1.00 92.31 125 ARG A C 1
ATOM 986 O O . ARG A 1 125 ? -19.135 8.693 6.308 1.00 92.31 125 ARG A O 1
ATOM 993 N N . SER A 1 126 ? -17.179 8.983 7.373 1.00 90.06 126 SER A N 1
ATOM 994 C CA . SER A 1 126 ? -17.376 10.409 7.641 1.00 90.06 126 SER A CA 1
ATOM 995 C C . SER A 1 126 ? -17.372 11.202 6.336 1.00 90.06 126 SER A C 1
ATOM 997 O O . SER A 1 126 ? -16.757 10.764 5.365 1.00 90.06 126 SER A O 1
ATOM 999 N N . PRO A 1 127 ? -18.043 12.355 6.248 1.00 86.44 127 PRO A N 1
ATOM 1000 C CA . PRO A 1 127 ? -18.018 13.173 5.041 1.00 86.44 127 PRO A CA 1
ATOM 1001 C C . PRO A 1 127 ? -16.612 13.766 4.795 1.00 86.44 127 PRO A C 1
ATOM 1003 O O . PRO A 1 127 ? -15.841 13.923 5.744 1.00 86.44 127 PRO A O 1
ATOM 1006 N N . PRO A 1 128 ? -16.244 14.125 3.547 1.00 84.75 128 PRO A N 1
ATOM 1007 C CA . PRO A 1 128 ? -14.888 14.574 3.207 1.00 84.75 128 PRO A CA 1
ATOM 1008 C C . PRO A 1 128 ? -14.344 15.728 4.063 1.00 84.75 128 PRO A C 1
ATOM 1010 O O . PRO A 1 128 ? -13.143 15.795 4.296 1.00 84.75 128 PRO A O 1
ATOM 1013 N N . GLN A 1 129 ? -15.212 16.613 4.564 1.00 85.12 129 GLN A N 1
ATOM 1014 C CA . GLN A 1 129 ? -14.838 17.764 5.396 1.00 85.12 129 GLN A CA 1
ATOM 1015 C C . GLN A 1 129 ? -14.321 17.367 6.788 1.00 85.12 129 GLN A C 1
ATOM 1017 O O . GLN A 1 129 ? -13.619 18.146 7.426 1.00 85.12 129 GLN A O 1
ATOM 1022 N N . GLU A 1 130 ? -14.670 16.172 7.266 1.00 84.38 130 GLU A N 1
ATOM 1023 C CA . GLU A 1 130 ? -14.234 15.639 8.562 1.00 84.38 130 GLU A CA 1
ATOM 1024 C C . GLU A 1 130 ? -12.987 14.754 8.445 1.00 84.38 130 GLU A C 1
ATOM 1026 O O . GLU A 1 130 ? -12.470 14.268 9.453 1.00 84.38 130 GLU A O 1
ATOM 1031 N N . ARG A 1 131 ? -12.497 14.520 7.222 1.00 85.94 131 ARG A N 1
ATOM 1032 C CA . ARG A 1 131 ? -11.364 13.634 6.962 1.00 85.94 131 ARG A CA 1
ATOM 1033 C C . ARG A 1 131 ? -10.064 14.419 6.942 1.00 85.94 131 ARG A C 1
ATOM 1035 O O . ARG A 1 131 ? -9.839 15.264 6.081 1.00 85.94 131 ARG A O 1
ATOM 1042 N N . ASP A 1 132 ? -9.173 14.079 7.860 1.00 88.69 132 ASP A N 1
ATOM 1043 C CA . ASP A 1 132 ? -7.806 14.581 7.852 1.00 88.69 132 ASP A CA 1
ATOM 1044 C C . ASP A 1 132 ? -6.985 13.875 6.753 1.00 88.69 132 ASP A C 1
ATOM 1046 O O . ASP A 1 132 ? -6.840 12.648 6.746 1.00 88.69 132 ASP A O 1
ATOM 1050 N N . SER A 1 133 ? -6.435 14.651 5.815 1.00 88.25 133 SER A N 1
ATOM 1051 C CA . SER A 1 133 ? -5.635 14.142 4.693 1.00 88.25 133 SER A CA 1
ATOM 1052 C C . SER A 1 133 ? -4.329 13.471 5.133 1.00 88.25 133 SER A C 1
ATOM 1054 O O . SER A 1 133 ? -3.850 12.553 4.455 1.00 88.25 133 SER A O 1
ATOM 1056 N N . LEU A 1 134 ? -3.769 13.866 6.282 1.00 89.75 134 LEU A N 1
ATOM 1057 C CA . LEU A 1 134 ? -2.612 13.202 6.873 1.00 89.75 134 LEU A CA 1
ATOM 1058 C C . LEU A 1 134 ? -3.003 11.809 7.356 1.00 89.75 134 LEU A C 1
ATOM 1060 O O . LEU A 1 134 ? -2.293 10.851 7.063 1.00 89.75 134 LEU A O 1
ATOM 1064 N N . VAL A 1 135 ? -4.153 11.667 8.023 1.00 91.00 135 VAL A N 1
ATOM 1065 C CA . VAL A 1 135 ? -4.652 10.357 8.481 1.00 91.00 135 VAL A CA 1
ATOM 1066 C C . VAL A 1 135 ? -4.874 9.417 7.297 1.00 91.00 135 VAL A C 1
ATOM 1068 O O . VAL A 1 135 ? -4.441 8.267 7.355 1.00 91.00 135 VAL A O 1
ATOM 1071 N N . VAL A 1 136 ? -5.459 9.909 6.198 1.00 91.81 136 VAL A N 1
ATOM 1072 C CA . VAL A 1 136 ? -5.60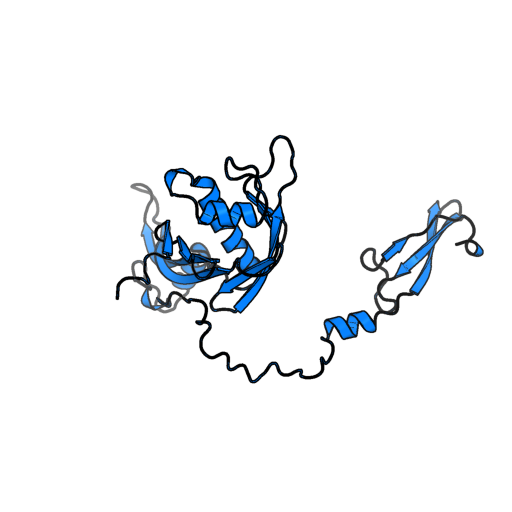9 9.135 4.950 1.00 91.81 136 VAL A CA 1
ATOM 1073 C C . VAL A 1 136 ? -4.245 8.674 4.419 1.00 91.81 136 VAL A C 1
ATOM 1075 O O . VAL A 1 136 ? -4.064 7.494 4.128 1.00 91.81 136 VAL A O 1
ATOM 1078 N N . SER A 1 137 ? -3.265 9.578 4.351 1.00 91.31 137 SER A N 1
ATOM 1079 C CA . SER A 1 137 ? -1.922 9.284 3.824 1.00 91.31 137 SER A CA 1
ATOM 1080 C C . SER A 1 137 ? -1.142 8.290 4.695 1.00 91.31 137 SER A C 1
ATOM 1082 O O . SER A 1 137 ? -0.451 7.404 4.183 1.00 91.31 137 SER A O 1
ATOM 1084 N N . TYR A 1 138 ? -1.266 8.398 6.020 1.00 93.81 138 TYR A N 1
ATOM 1085 C CA . TYR A 1 138 ? -0.671 7.441 6.951 1.00 93.81 138 TYR A CA 1
ATOM 1086 C C . TYR A 1 138 ? -1.348 6.074 6.868 1.00 93.81 138 TYR A C 1
ATOM 1088 O O . TYR A 1 138 ? -0.646 5.063 6.861 1.00 93.81 138 TYR A O 1
ATOM 1096 N N . LEU A 1 139 ? -2.681 6.025 6.772 1.00 95.31 139 LEU A N 1
ATOM 1097 C CA . LEU A 1 139 ? -3.425 4.774 6.617 1.00 95.31 139 LEU A CA 1
ATOM 1098 C C . LEU A 1 139 ? -2.975 4.031 5.363 1.00 95.31 139 LEU A C 1
ATOM 1100 O O . LEU A 1 139 ? -2.625 2.856 5.437 1.00 95.31 139 LEU A O 1
ATOM 1104 N N . ASP A 1 140 ? -2.915 4.746 4.246 1.00 94.75 140 ASP A N 1
ATOM 1105 C CA . ASP A 1 140 ? -2.443 4.242 2.965 1.00 94.75 140 ASP A CA 1
ATOM 1106 C C . ASP A 1 140 ? -1.010 3.675 3.056 1.00 94.75 140 ASP A C 1
ATOM 1108 O O . ASP A 1 140 ? -0.740 2.527 2.687 1.00 94.75 140 ASP A O 1
ATOM 1112 N N . SER A 1 141 ? -0.096 4.434 3.668 1.00 93.88 141 SER A N 1
ATOM 1113 C CA . SER A 1 141 ? 1.293 4.005 3.890 1.00 93.88 141 SER A CA 1
ATOM 1114 C C . SER A 1 141 ? 1.397 2.755 4.776 1.00 93.88 141 SER A C 1
ATOM 1116 O O . SER A 1 141 ? 2.210 1.864 4.520 1.00 93.88 141 SER A O 1
ATOM 1118 N N . ILE A 1 142 ? 0.586 2.672 5.834 1.00 96.19 142 ILE A N 1
ATOM 1119 C CA . ILE A 1 142 ? 0.591 1.549 6.778 1.00 96.19 142 ILE A CA 1
ATOM 1120 C C . ILE A 1 142 ? 0.016 0.291 6.133 1.00 96.19 142 ILE A C 1
ATOM 1122 O O . ILE A 1 142 ? 0.614 -0.777 6.270 1.00 96.19 142 ILE A O 1
ATOM 1126 N N . VAL A 1 143 ? -1.114 0.407 5.432 1.00 96.69 143 VAL A N 1
ATOM 1127 C CA . VAL A 1 143 ? -1.754 -0.707 4.716 1.00 96.69 143 VAL A CA 1
ATOM 1128 C C . VAL A 1 143 ? -0.799 -1.282 3.679 1.00 96.69 143 VAL A C 1
ATOM 1130 O O . VAL A 1 143 ? -0.581 -2.494 3.650 1.00 96.69 143 VAL A O 1
ATOM 1133 N N . HIS A 1 144 ? -0.155 -0.415 2.901 1.00 94.44 144 HIS A N 1
ATOM 1134 C CA . HIS A 1 144 ? 0.841 -0.824 1.924 1.00 94.44 144 HIS A CA 1
ATOM 1135 C C . HIS A 1 144 ? 2.031 -1.550 2.571 1.00 94.44 144 HIS A C 1
ATOM 1137 O O . HIS A 1 144 ? 2.358 -2.671 2.179 1.00 94.44 144 HIS A O 1
ATOM 1143 N N . ARG A 1 145 ? 2.621 -0.979 3.630 1.00 94.12 145 ARG A N 1
ATOM 1144 C CA . ARG A 1 145 ? 3.737 -1.614 4.351 1.00 94.12 145 ARG A CA 1
ATOM 1145 C C . ARG A 1 145 ? 3.352 -2.977 4.932 1.00 94.12 145 ARG A C 1
ATOM 1147 O O . ARG A 1 145 ? 4.149 -3.908 4.891 1.00 94.12 145 ARG A O 1
ATOM 1154 N N . LEU A 1 146 ? 2.144 -3.111 5.479 1.00 95.56 146 LEU A N 1
ATOM 1155 C CA . LEU A 1 146 ? 1.650 -4.390 5.995 1.00 95.56 146 LEU A CA 1
ATOM 1156 C C . LEU A 1 146 ? 1.480 -5.433 4.887 1.00 95.56 146 LEU A C 1
ATOM 1158 O O . LEU A 1 146 ? 1.798 -6.599 5.110 1.00 95.56 146 LEU A O 1
ATOM 1162 N N . ALA A 1 147 ? 1.005 -5.031 3.707 1.00 94.69 147 ALA A N 1
ATOM 1163 C CA . ALA A 1 147 ? 0.886 -5.925 2.560 1.00 94.69 147 ALA A CA 1
ATOM 1164 C C . ALA A 1 147 ? 2.266 -6.388 2.051 1.00 94.69 147 ALA A C 1
ATOM 1166 O O . ALA A 1 147 ? 2.450 -7.581 1.808 1.00 94.69 147 ALA A O 1
ATOM 1167 N N . GLN A 1 148 ? 3.255 -5.488 1.982 1.00 92.19 148 GLN A N 1
ATOM 1168 C CA . GLN A 1 148 ? 4.645 -5.835 1.647 1.00 92.19 148 GLN A CA 1
ATOM 1169 C C . GLN A 1 148 ? 5.264 -6.804 2.668 1.00 92.19 148 GLN A C 1
ATOM 1171 O O . GLN A 1 148 ? 5.782 -7.853 2.292 1.00 92.19 148 GLN A O 1
ATOM 1176 N N . GLU A 1 149 ? 5.170 -6.499 3.969 1.00 93.44 149 GLU A N 1
ATOM 1177 C CA . GLU A 1 149 ? 5.701 -7.353 5.047 1.00 93.44 149 GLU A CA 1
ATOM 1178 C C . GLU A 1 149 ? 5.010 -8.724 5.119 1.00 93.44 149 GLU A C 1
ATOM 1180 O O . GLU A 1 149 ? 5.590 -9.698 5.598 1.00 93.44 149 GLU A O 1
ATOM 1185 N N . ALA A 1 150 ? 3.764 -8.813 4.649 1.00 92.88 150 ALA A N 1
ATOM 1186 C CA . ALA A 1 150 ? 3.022 -10.062 4.543 1.00 92.88 150 ALA A CA 1
ATOM 1187 C C . ALA A 1 150 ? 3.306 -10.841 3.246 1.00 92.88 150 ALA A C 1
ATOM 1189 O O . ALA A 1 150 ? 2.710 -11.902 3.068 1.00 92.88 150 ALA A O 1
ATOM 1190 N N . HIS A 1 151 ? 4.194 -10.343 2.375 1.00 92.38 151 HIS A N 1
ATOM 1191 C CA . HIS A 1 151 ? 4.474 -10.899 1.047 1.00 92.38 151 HIS A CA 1
ATOM 1192 C C . HIS A 1 151 ? 3.215 -11.041 0.177 1.00 92.38 151 HIS A C 1
ATOM 1194 O O . HIS A 1 151 ? 3.056 -12.019 -0.546 1.00 92.38 151 HIS A O 1
ATOM 1200 N N . LEU A 1 152 ? 2.300 -10.074 0.292 1.00 91.38 152 LEU A N 1
ATOM 1201 C CA . LEU A 1 152 ? 1.091 -9.980 -0.531 1.00 91.38 152 LEU A CA 1
ATOM 1202 C C . LEU A 1 152 ? 1.281 -9.071 -1.752 1.00 91.38 152 LEU A C 1
ATOM 1204 O O . LEU A 1 152 ? 0.375 -8.938 -2.573 1.00 91.38 152 LEU A O 1
ATOM 1208 N N . LEU A 1 153 ? 2.422 -8.399 -1.851 1.00 89.00 153 LEU A N 1
ATOM 1209 C CA . LEU A 1 153 ? 2.783 -7.562 -2.984 1.00 89.00 153 LEU A CA 1
ATOM 1210 C C . LEU A 1 153 ? 4.121 -8.033 -3.543 1.00 89.00 153 LEU A C 1
ATOM 1212 O O . LEU A 1 153 ? 4.976 -8.486 -2.770 1.00 89.00 153 LEU A O 1
ATOM 1216 N N . PRO A 1 154 ? 4.332 -7.906 -4.865 1.00 80.75 154 PRO A N 1
ATOM 1217 C CA . PRO A 1 154 ? 5.659 -8.098 -5.416 1.00 80.75 154 PRO A CA 1
ATOM 1218 C C . PRO A 1 154 ? 6.623 -7.081 -4.780 1.00 80.75 154 PRO A C 1
ATOM 1220 O O . PRO A 1 154 ? 6.198 -5.981 -4.411 1.00 80.75 154 PRO A O 1
ATOM 1223 N N . PRO A 1 155 ? 7.913 -7.426 -4.629 1.00 77.62 155 PRO A N 1
ATOM 1224 C CA . PRO A 1 155 ? 8.916 -6.459 -4.211 1.00 77.62 155 PRO A CA 1
ATOM 1225 C C . PRO A 1 155 ? 8.899 -5.261 -5.159 1.00 77.62 155 PRO A C 1
ATOM 1227 O O . PRO A 1 155 ? 8.911 -5.438 -6.378 1.00 77.62 155 PRO A O 1
AT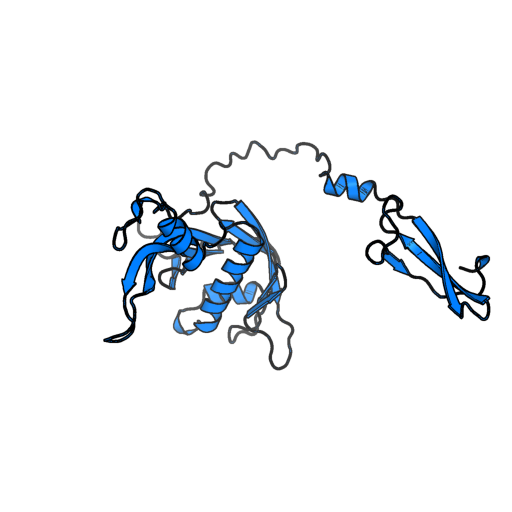OM 1230 N N . GLU A 1 156 ? 8.875 -4.050 -4.608 1.00 75.88 156 GLU A N 1
ATOM 1231 C CA . GLU A 1 156 ? 9.004 -2.852 -5.429 1.00 75.88 156 GLU A CA 1
ATOM 1232 C C . GLU A 1 156 ? 10.416 -2.798 -6.001 1.00 75.88 156 GLU A C 1
ATOM 1234 O O . GLU A 1 156 ? 11.406 -2.796 -5.263 1.00 75.88 156 GLU A O 1
ATOM 1239 N N . ALA A 1 157 ? 10.508 -2.782 -7.326 1.00 72.81 157 ALA A N 1
ATOM 1240 C CA . ALA A 1 157 ? 11.781 -2.643 -7.998 1.00 72.81 157 ALA A CA 1
ATOM 1241 C C . ALA A 1 157 ? 12.301 -1.213 -7.813 1.00 72.81 157 ALA A C 1
ATOM 1243 O O . ALA A 1 157 ? 11.582 -0.229 -8.001 1.00 72.81 157 ALA A O 1
ATOM 1244 N N . SER A 1 158 ? 13.572 -1.080 -7.442 1.00 86.62 158 SER A N 1
ATOM 1245 C CA . SER A 1 158 ? 14.207 0.231 -7.372 1.00 86.62 158 SER A CA 1
ATOM 1246 C C . SER A 1 158 ? 14.396 0.780 -8.782 1.00 86.62 158 SER A C 1
ATOM 1248 O O . SER A 1 158 ? 14.998 0.118 -9.625 1.00 86.62 158 SER A O 1
ATOM 1250 N N . VAL A 1 159 ? 13.984 2.029 -9.026 1.00 88.12 159 VAL A N 1
ATOM 1251 C CA . VAL A 1 159 ? 14.225 2.728 -10.307 1.00 88.12 159 VAL A CA 1
ATOM 1252 C C . VAL A 1 159 ? 15.703 2.649 -10.709 1.00 88.12 159 VAL A C 1
ATOM 1254 O O . VAL A 1 159 ? 16.027 2.465 -11.878 1.00 88.12 159 VAL A O 1
ATOM 1257 N N . THR A 1 160 ? 16.616 2.720 -9.736 1.00 90.00 160 THR A N 1
ATOM 1258 C CA . THR A 1 160 ? 18.061 2.589 -9.970 1.00 90.00 160 THR A CA 1
ATOM 1259 C C . THR A 1 160 ? 18.461 1.174 -10.394 1.00 90.00 160 THR A C 1
ATOM 1261 O O . THR A 1 160 ? 19.365 1.009 -11.212 1.00 90.00 160 THR A O 1
ATOM 1264 N N . GLU A 1 161 ? 17.835 0.145 -9.824 1.00 90.94 161 GLU A N 1
ATOM 1265 C CA . GLU A 1 161 ? 18.091 -1.251 -10.190 1.00 90.94 161 GLU A CA 1
ATOM 1266 C C . GLU A 1 161 ? 17.535 -1.557 -11.576 1.00 90.94 161 GLU A C 1
ATOM 1268 O O . GLU A 1 161 ? 18.261 -2.096 -12.405 1.00 90.94 161 GLU A O 1
ATOM 1273 N N . GLU A 1 162 ? 16.306 -1.135 -11.871 1.00 92.19 162 GLU A N 1
ATOM 1274 C CA . GLU A 1 162 ? 15.720 -1.284 -13.204 1.00 92.19 162 GLU A CA 1
ATOM 1275 C C . GLU A 1 162 ? 16.533 -0.539 -14.267 1.00 92.19 162 GLU A C 1
ATOM 1277 O O . GLU A 1 162 ? 16.834 -1.097 -15.319 1.00 92.19 162 GLU A O 1
ATOM 1282 N N . MET A 1 163 ? 16.999 0.678 -13.968 1.00 94.25 163 MET A N 1
ATOM 1283 C CA . MET A 1 163 ? 17.889 1.432 -14.853 1.00 94.25 163 MET A CA 1
ATOM 1284 C C . MET A 1 163 ? 19.190 0.666 -15.152 1.00 94.25 163 MET A C 1
ATOM 1286 O O . MET A 1 163 ? 19.696 0.716 -16.277 1.00 94.25 163 MET A O 1
ATOM 1290 N N . LYS A 1 164 ? 19.758 -0.040 -14.163 1.00 93.44 164 LYS A N 1
ATOM 1291 C CA . LYS A 1 164 ? 20.933 -0.906 -14.367 1.00 93.44 164 LYS A CA 1
ATOM 1292 C C . LYS A 1 164 ? 20.582 -2.133 -15.204 1.00 93.44 164 LYS A C 1
ATOM 1294 O O . LYS A 1 164 ? 21.350 -2.473 -16.098 1.00 93.44 164 LYS A O 1
ATOM 1299 N N . MET A 1 165 ? 19.438 -2.765 -14.943 1.00 92.81 165 MET A N 1
ATOM 1300 C CA . MET A 1 165 ? 18.967 -3.918 -15.712 1.00 92.81 165 MET A CA 1
ATOM 1301 C C . MET A 1 165 ? 18.746 -3.554 -17.182 1.00 92.81 165 MET A C 1
ATOM 1303 O O . MET A 1 165 ? 19.210 -4.282 -18.054 1.00 92.81 165 MET A O 1
ATOM 1307 N N . LEU A 1 166 ? 18.126 -2.404 -17.473 1.00 94.19 166 LEU A N 1
ATOM 1308 C CA . LEU A 1 166 ? 17.957 -1.915 -18.842 1.00 94.19 166 LEU A CA 1
ATOM 1309 C C . LEU A 1 166 ? 19.300 -1.724 -19.551 1.00 94.19 166 LEU A C 1
ATOM 1311 O O . LEU A 1 166 ? 19.457 -2.196 -20.672 1.00 94.19 166 LEU A O 1
ATOM 1315 N N . GLN A 1 167 ? 20.275 -1.088 -18.893 1.00 93.38 167 GLN A N 1
ATOM 1316 C CA . GLN A 1 167 ? 21.616 -0.857 -19.452 1.00 93.38 167 GLN A CA 1
ATOM 1317 C C . GLN A 1 167 ? 22.412 -2.142 -19.726 1.00 93.38 167 GLN A C 1
ATOM 1319 O O . GLN A 1 167 ? 23.360 -2.110 -20.505 1.00 93.38 167 GLN A O 1
ATOM 1324 N N . GLN A 1 168 ? 22.055 -3.259 -19.089 1.00 95.44 168 GLN A N 1
ATOM 1325 C CA . GLN A 1 168 ? 22.700 -4.561 -19.288 1.00 95.44 168 GLN A CA 1
ATOM 1326 C C . GLN A 1 168 ? 22.076 -5.383 -20.423 1.00 95.44 168 GLN A C 1
ATOM 1328 O O . GLN A 1 168 ? 22.584 -6.458 -20.741 1.00 95.44 168 GLN A O 1
ATOM 1333 N N . ARG A 1 169 ? 20.980 -4.917 -21.030 1.00 95.00 169 ARG A N 1
ATOM 1334 C CA . ARG A 1 169 ? 20.324 -5.630 -22.130 1.00 95.00 169 ARG A CA 1
ATOM 1335 C C . ARG A 1 169 ? 21.164 -5.575 -23.403 1.00 95.00 169 ARG A C 1
ATOM 1337 O O . ARG A 1 169 ? 21.756 -4.550 -23.724 1.00 95.00 169 ARG A O 1
ATOM 1344 N N . GLU A 1 170 ? 21.129 -6.653 -24.180 1.00 95.50 170 GLU A N 1
ATOM 1345 C CA . GLU A 1 170 ? 21.809 -6.723 -25.481 1.00 95.50 170 GLU A CA 1
ATOM 1346 C C . GLU A 1 170 ? 21.273 -5.687 -26.480 1.00 95.50 170 GLU A C 1
ATOM 1348 O O . GLU A 1 170 ? 22.023 -5.143 -27.284 1.00 95.50 170 GLU A O 1
ATOM 1353 N N . ASP A 1 171 ? 19.975 -5.380 -26.406 1.00 94.62 171 ASP A N 1
ATOM 1354 C CA . ASP A 1 171 ? 19.295 -4.422 -27.277 1.00 94.62 171 ASP A CA 1
ATOM 1355 C C . ASP A 1 171 ? 19.247 -2.997 -26.698 1.00 94.62 171 ASP A C 1
ATOM 1357 O O . ASP A 1 171 ? 18.397 -2.193 -27.110 1.00 94.62 171 ASP A O 1
ATOM 1361 N N . PHE A 1 172 ? 20.119 -2.699 -25.726 1.00 96.38 172 PHE A N 1
ATOM 1362 C CA . PHE A 1 172 ? 20.116 -1.425 -25.024 1.00 96.38 172 PHE A CA 1
ATOM 1363 C C . PHE A 1 172 ? 20.549 -0.252 -25.913 1.00 96.38 172 PHE A C 1
ATOM 1365 O O . PHE A 1 172 ? 21.628 -0.237 -26.501 1.00 96.38 172 PHE A O 1
ATOM 1372 N N . VAL A 1 173 ? 19.716 0.787 -25.936 1.00 96.19 173 VAL A N 1
ATOM 1373 C CA . VAL A 1 173 ? 19.973 2.092 -26.553 1.00 96.19 173 VAL A CA 1
ATOM 1374 C C . VAL A 1 173 ? 19.441 3.198 -25.636 1.00 96.19 173 VAL A C 1
ATOM 1376 O O . VAL A 1 173 ? 18.304 3.116 -25.157 1.00 96.19 173 VAL A O 1
ATOM 1379 N N . TYR A 1 174 ? 20.238 4.249 -25.408 1.00 95.88 174 TYR A N 1
ATOM 1380 C CA . TYR A 1 174 ? 19.785 5.446 -24.691 1.00 95.88 174 TYR A CA 1
ATOM 1381 C C . TYR A 1 174 ? 18.626 6.117 -25.436 1.00 95.88 174 TYR A C 1
ATOM 1383 O O . TYR A 1 174 ? 18.667 6.279 -26.652 1.00 95.88 174 TYR A O 1
ATOM 1391 N N . GLY A 1 175 ? 17.585 6.520 -24.712 1.00 94.31 175 GLY A N 1
ATOM 1392 C CA . GLY A 1 175 ? 16.395 7.134 -25.302 1.00 94.31 175 GLY A CA 1
ATOM 1393 C C . GLY A 1 175 ? 15.445 6.157 -26.006 1.00 94.31 175 GLY A C 1
ATOM 1394 O O . GLY A 1 175 ? 14.435 6.599 -26.548 1.00 94.31 175 GLY A O 1
ATOM 1395 N N . LYS A 1 176 ? 15.706 4.843 -25.982 1.00 96.62 176 LYS A N 1
ATOM 1396 C CA . LYS A 1 176 ? 14.720 3.828 -26.384 1.00 96.62 176 LYS A CA 1
ATOM 1397 C C . LYS A 1 176 ? 13.678 3.642 -25.277 1.00 96.62 176 LYS A C 1
ATOM 1399 O O . LYS A 1 176 ? 14.013 3.715 -24.097 1.00 96.62 176 LYS A O 1
ATOM 1404 N N . ASP A 1 177 ? 12.418 3.471 -25.665 1.00 95.75 177 ASP A N 1
ATOM 1405 C CA . ASP A 1 177 ? 11.309 3.180 -24.751 1.00 95.75 177 ASP A CA 1
ATOM 1406 C C . ASP A 1 177 ? 11.175 1.662 -24.557 1.00 95.75 177 ASP A C 1
ATOM 1408 O O . ASP A 1 177 ? 11.063 0.907 -25.526 1.00 95.75 177 ASP A O 1
ATOM 1412 N N . TYR A 1 178 ? 11.210 1.228 -23.301 1.00 94.25 178 TYR A N 1
ATOM 1413 C CA . TYR A 1 178 ? 11.087 -0.158 -22.858 1.00 94.25 178 TYR A CA 1
ATOM 1414 C C . TYR A 1 178 ? 9.791 -0.406 -22.087 1.00 94.25 178 TYR A C 1
ATOM 1416 O O . TYR A 1 178 ? 9.664 -1.433 -21.427 1.00 94.25 178 TYR A O 1
ATOM 1424 N N . THR A 1 179 ? 8.805 0.488 -22.189 1.00 92.69 179 THR A N 1
ATOM 1425 C CA . THR A 1 179 ? 7.469 0.317 -21.597 1.00 92.69 179 THR A CA 1
ATOM 1426 C C . THR A 1 179 ? 6.875 -1.066 -21.899 1.00 92.69 179 THR A C 1
ATOM 1428 O O . THR A 1 179 ? 6.286 -1.685 -21.021 1.00 92.69 179 THR A O 1
ATOM 1431 N N . GLY A 1 180 ? 7.099 -1.602 -23.107 1.00 90.62 180 GLY A N 1
ATOM 1432 C CA . GLY A 1 180 ? 6.632 -2.936 -23.516 1.00 90.62 180 GLY A CA 1
ATOM 1433 C C . GLY A 1 180 ? 7.251 -4.127 -22.768 1.00 90.62 180 GLY A C 1
ATOM 1434 O O . GLY A 1 180 ? 6.835 -5.255 -23.012 1.00 90.62 180 GLY A O 1
ATOM 1435 N N . LEU A 1 181 ? 8.239 -3.912 -21.890 1.00 90.44 181 LEU A N 1
ATOM 1436 C CA . LEU A 1 181 ? 8.774 -4.953 -21.002 1.00 90.44 181 LEU A CA 1
ATOM 1437 C C . LEU A 1 181 ? 7.913 -5.174 -19.755 1.00 90.44 181 LEU A C 1
ATOM 1439 O O . LEU A 1 181 ? 8.073 -6.192 -19.083 1.00 90.44 181 LEU A O 1
ATOM 1443 N N . TYR A 1 182 ? 7.049 -4.217 -19.432 1.00 89.25 182 TYR A N 1
ATOM 1444 C CA . TYR A 1 182 ? 6.268 -4.216 -18.207 1.00 89.25 182 TYR A CA 1
ATOM 1445 C C . TYR A 1 182 ? 4.836 -4.649 -18.481 1.00 89.25 182 TYR A C 1
ATOM 1447 O O . TYR A 1 182 ? 4.258 -4.350 -19.526 1.00 89.25 182 TYR A O 1
ATOM 1455 N N . ASP A 1 183 ? 4.257 -5.342 -17.509 1.00 88.62 183 ASP A N 1
ATOM 1456 C CA . ASP A 1 183 ? 2.857 -5.727 -17.551 1.00 88.62 183 ASP A CA 1
ATOM 1457 C C . ASP A 1 183 ? 1.970 -4.522 -17.188 1.00 88.62 183 ASP A C 1
ATOM 1459 O O . ASP A 1 183 ? 2.099 -3.990 -16.082 1.00 88.62 183 ASP A O 1
ATOM 1463 N N . PRO A 1 184 ? 1.072 -4.061 -18.080 1.00 89.06 184 PRO A N 1
ATOM 1464 C CA . PRO A 1 184 ? 0.195 -2.931 -17.795 1.00 89.06 184 PRO A CA 1
ATOM 1465 C C . PRO A 1 184 ? -0.968 -3.278 -16.855 1.00 89.06 184 PRO A C 1
ATOM 1467 O O . PRO A 1 184 ? -1.719 -2.375 -16.480 1.00 89.06 184 PRO A O 1
ATOM 1470 N N . VAL A 1 185 ? -1.157 -4.550 -16.488 1.00 89.50 185 VAL A N 1
ATOM 1471 C CA . VAL A 1 185 ? -2.287 -4.995 -15.667 1.00 89.50 185 VAL A CA 1
ATOM 1472 C C . VAL A 1 185 ? -2.146 -4.521 -14.220 1.00 89.50 185 VAL A C 1
ATOM 1474 O O . VAL A 1 185 ? -1.101 -4.646 -13.580 1.00 89.50 185 VAL A O 1
ATOM 1477 N N . ILE A 1 186 ? -3.248 -3.998 -13.679 1.00 88.00 186 ILE A N 1
ATOM 1478 C CA . ILE A 1 186 ? -3.402 -3.736 -12.248 1.00 88.00 186 ILE A CA 1
ATOM 1479 C C . ILE A 1 186 ? -4.106 -4.938 -11.627 1.00 88.00 186 ILE A C 1
ATOM 1481 O O . ILE A 1 186 ? -5.295 -5.178 -11.846 1.00 88.00 186 ILE A O 1
ATOM 1485 N N . TYR A 1 187 ? -3.356 -5.711 -10.852 1.00 87.19 187 TYR A N 1
ATOM 1486 C CA . TYR A 1 187 ? -3.822 -6.971 -10.296 1.00 87.19 187 TYR A CA 1
ATOM 1487 C C . TYR A 1 187 ? -4.724 -6.751 -9.079 1.00 87.19 187 TYR A C 1
ATOM 1489 O O . TYR A 1 187 ? -4.257 -6.435 -7.982 1.00 87.19 187 TYR A O 1
ATOM 1497 N N . ALA A 1 188 ? -6.030 -6.938 -9.268 1.00 87.12 188 ALA A N 1
ATOM 1498 C CA . ALA A 1 188 ? -7.011 -6.890 -8.190 1.00 87.12 188 ALA A CA 1
ATOM 1499 C C . ALA A 1 188 ? -7.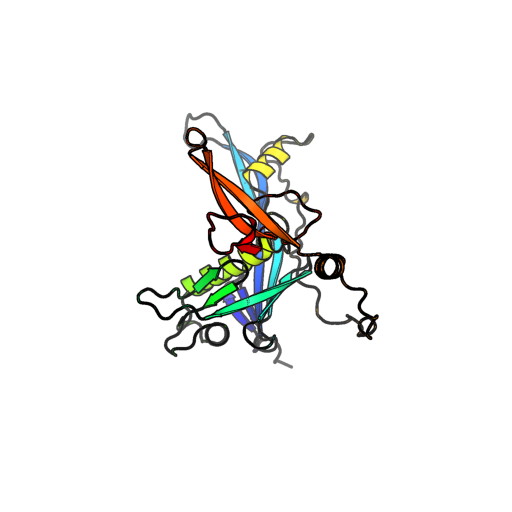159 -8.246 -7.471 1.00 87.12 188 ALA A C 1
ATOM 1501 O O . ALA A 1 188 ? -6.921 -9.288 -8.089 1.00 87.12 188 ALA A O 1
ATOM 1502 N N . PRO A 1 189 ? -7.582 -8.264 -6.190 1.00 85.25 189 PRO A N 1
ATOM 1503 C CA . PRO A 1 189 ? -8.051 -9.487 -5.547 1.00 85.25 189 PRO A CA 1
ATOM 1504 C C . PRO A 1 189 ? -9.111 -10.178 -6.412 1.00 85.25 189 PRO A C 1
ATOM 1506 O O . PRO A 1 189 ? -9.972 -9.515 -6.997 1.00 85.25 189 PRO A O 1
ATOM 1509 N N . GLN A 1 190 ? -9.052 -11.506 -6.502 1.00 77.31 190 GLN A N 1
ATOM 1510 C CA . GLN A 1 190 ? -10.088 -12.271 -7.196 1.00 77.31 190 GLN A CA 1
ATOM 1511 C C . GLN A 1 190 ? -11.432 -12.071 -6.476 1.00 77.31 190 GLN A C 1
ATOM 1513 O O . GLN A 1 190 ? -11.487 -12.122 -5.244 1.00 77.31 190 GLN A O 1
ATOM 1518 N N . LYS A 1 191 ? -12.501 -11.793 -7.241 1.00 60.22 191 LYS A N 1
ATOM 1519 C CA . LYS A 1 191 ? -13.856 -11.604 -6.699 1.00 60.22 191 LYS A CA 1
ATOM 1520 C C . LYS A 1 191 ? -14.289 -12.847 -5.919 1.00 60.22 191 LYS A C 1
ATOM 1522 O O . LYS A 1 191 ? -13.952 -13.965 -6.281 1.00 60.22 191 LYS A O 1
ATOM 1527 N N . GLU A 1 192 ? -15.074 -12.630 -4.868 1.00 52.59 192 GLU A N 1
ATOM 1528 C CA . GLU A 1 192 ? -15.589 -13.658 -3.951 1.00 52.59 192 GLU A CA 1
ATOM 1529 C C . GLU A 1 192 ? -16.657 -14.591 -4.585 1.00 52.59 192 GLU A C 1
ATOM 1531 O O . GLU A 1 192 ? -17.348 -15.297 -3.860 1.00 52.59 192 GLU A O 1
ATOM 1536 N N . GLU A 1 193 ? -16.806 -14.619 -5.915 1.00 39.81 193 GLU A N 1
ATOM 1537 C CA . GLU A 1 193 ? -17.766 -15.480 -6.623 1.00 39.81 193 GLU A CA 1
ATOM 1538 C C . GLU A 1 193 ? -17.049 -16.736 -7.152 1.00 39.81 193 GLU A C 1
ATOM 1540 O O . GLU A 1 193 ? -16.067 -16.629 -7.882 1.00 39.81 193 GLU A O 1
ATOM 1545 N N . GLU A 1 194 ? -17.537 -17.912 -6.731 1.00 39.09 194 GLU A N 1
ATOM 1546 C CA . GLU A 1 194 ? -17.041 -19.272 -7.038 1.00 39.09 194 GLU A CA 1
ATOM 1547 C C . GLU A 1 194 ? -15.719 -19.705 -6.369 1.00 39.09 194 GLU A C 1
ATOM 1549 O O . GLU A 1 194 ? -14.912 -20.444 -6.929 1.00 39.09 194 GLU A O 1
ATOM 1554 N N . ARG A 1 195 ? -15.536 -19.394 -5.078 1.00 41.97 195 ARG A N 1
ATOM 1555 C CA . ARG A 1 195 ? -15.050 -20.472 -4.195 1.00 41.97 195 ARG A CA 1
ATOM 1556 C C . ARG A 1 195 ? -16.265 -21.314 -3.846 1.00 41.97 195 ARG A C 1
ATOM 1558 O O . ARG A 1 195 ? -16.917 -21.052 -2.837 1.00 41.97 195 ARG A O 1
ATOM 1565 N N . ASP A 1 196 ? -16.585 -22.269 -4.720 1.00 35.59 196 ASP A N 1
ATOM 1566 C CA . ASP A 1 196 ? -17.503 -23.350 -4.388 1.00 35.59 196 ASP A CA 1
ATOM 1567 C C . ASP A 1 196 ? -17.185 -23.839 -2.979 1.00 35.59 196 ASP A C 1
ATOM 1569 O O . ASP A 1 196 ? -16.039 -24.107 -2.606 1.00 35.59 196 ASP A O 1
ATOM 1573 N N . VAL A 1 197 ? -18.237 -23.915 -2.179 1.00 41.69 197 VAL A N 1
ATOM 1574 C CA . VAL A 1 197 ? -18.215 -24.307 -0.771 1.00 41.69 197 VAL A CA 1
ATOM 1575 C C . VAL A 1 197 ? -17.802 -25.790 -0.610 1.00 41.69 197 VAL A C 1
ATOM 1577 O O . VAL A 1 197 ? -17.677 -26.293 0.503 1.00 41.69 197 VAL A O 1
ATOM 1580 N N . GLU A 1 198 ? -17.460 -26.492 -1.693 1.00 38.44 198 GLU A N 1
ATOM 1581 C CA . GLU A 1 198 ? -16.938 -27.862 -1.705 1.00 38.44 198 GLU A CA 1
ATOM 1582 C C . GLU A 1 198 ? -15.404 -27.938 -1.572 1.00 38.44 198 GLU A C 1
ATOM 1584 O O . GLU A 1 198 ? -14.697 -28.443 -2.438 1.00 38.44 198 GLU A O 1
ATOM 1589 N N . ALA A 1 199 ? -14.857 -27.484 -0.442 1.00 38.16 199 ALA A N 1
ATOM 1590 C CA . ALA A 1 199 ? -13.575 -28.012 0.069 1.00 38.16 199 ALA A CA 1
ATOM 1591 C C . ALA A 1 199 ? -13.328 -27.760 1.566 1.00 38.16 199 ALA A C 1
ATOM 1593 O O . ALA A 1 199 ? -12.246 -28.069 2.071 1.00 38.16 199 ALA A O 1
ATOM 1594 N N . HIS A 1 200 ? -14.307 -27.222 2.297 1.00 37.31 200 HIS A N 1
ATOM 1595 C CA . HIS A 1 200 ? -14.217 -27.069 3.748 1.00 37.31 200 HIS A CA 1
ATOM 1596 C C . HIS A 1 200 ? -15.379 -27.745 4.482 1.00 37.31 200 HIS A C 1
ATOM 1598 O O . HIS A 1 200 ? -15.756 -27.327 5.572 1.00 37.31 200 HIS A O 1
ATOM 1604 N N . GLU A 1 201 ? -15.873 -28.872 3.963 1.00 35.19 201 GLU A N 1
ATOM 1605 C CA . GLU A 1 201 ? -16.230 -29.937 4.895 1.00 35.19 201 GLU A CA 1
ATOM 1606 C C . GLU A 1 201 ? -14.934 -30.456 5.510 1.00 35.19 201 GLU A C 1
ATOM 1608 O O . GLU A 1 201 ? -14.017 -30.878 4.807 1.00 35.19 201 GLU A O 1
ATOM 1613 N N . ALA A 1 202 ? -14.855 -30.313 6.830 1.00 44.53 202 ALA A N 1
ATOM 1614 C CA . ALA A 1 202 ? -13.922 -30.928 7.758 1.00 44.53 202 ALA A CA 1
ATOM 1615 C C . ALA A 1 202 ? -13.092 -32.099 7.186 1.00 44.53 202 ALA A C 1
ATOM 1617 O O . ALA A 1 202 ? -13.321 -33.263 7.511 1.00 44.53 202 ALA A O 1
ATOM 1618 N N . LYS A 1 203 ? -12.029 -31.804 6.426 1.00 39.69 203 LYS A N 1
ATOM 1619 C CA . LYS A 1 203 ? -10.860 -32.676 6.439 1.00 39.69 203 LYS A CA 1
ATOM 1620 C C . LYS A 1 203 ? -10.309 -32.552 7.842 1.00 39.69 203 LYS A C 1
ATOM 1622 O O . LYS A 1 203 ? -9.734 -31.517 8.181 1.00 39.69 203 LYS A O 1
ATOM 1627 N N . GLU A 1 204 ? -10.581 -33.582 8.644 1.00 42.25 204 GLU A N 1
ATOM 1628 C CA . GLU A 1 204 ? -9.858 -33.928 9.863 1.00 42.25 204 GLU A CA 1
ATOM 1629 C C . GLU A 1 204 ? -8.493 -33.258 9.848 1.00 42.25 204 GLU A C 1
ATOM 1631 O O . GLU A 1 204 ? -7.645 -33.550 8.997 1.00 42.25 204 GLU A O 1
ATOM 1636 N N . MET A 1 205 ? -8.341 -32.281 10.739 1.00 37.59 205 MET A N 1
ATOM 1637 C CA . MET A 1 205 ? -7.130 -31.499 10.862 1.00 37.59 205 MET A CA 1
ATOM 1638 C C . MET A 1 205 ? -5.967 -32.456 11.096 1.00 37.59 205 MET A C 1
ATOM 1640 O O . MET A 1 205 ? -5.721 -32.884 12.221 1.00 37.59 205 MET A O 1
ATOM 1644 N N . ARG A 1 206 ? -5.210 -32.772 10.041 1.00 46.97 206 ARG A N 1
ATOM 1645 C CA . ARG A 1 206 ? -3.818 -33.159 10.227 1.00 46.97 206 ARG A CA 1
ATOM 1646 C C . ARG A 1 206 ? -3.150 -31.928 10.830 1.00 46.97 206 ARG A C 1
ATOM 1648 O O . ARG A 1 206 ? -3.131 -30.896 10.154 1.00 46.97 206 ARG A O 1
ATOM 1655 N N . PRO A 1 207 ? -2.664 -31.996 12.083 1.00 44.62 207 PRO A N 1
ATOM 1656 C CA . PRO A 1 207 ? -2.053 -30.843 12.715 1.00 44.62 207 PRO A CA 1
ATOM 1657 C C . PRO A 1 207 ? -0.949 -30.331 11.802 1.00 44.62 207 PRO A C 1
ATOM 1659 O O . PRO A 1 207 ? -0.160 -31.110 11.257 1.00 44.62 207 PRO A O 1
ATOM 1662 N N . SER A 1 208 ? -0.940 -29.017 11.589 1.00 52.12 208 SER A N 1
ATOM 1663 C CA . SER A 1 208 ? 0.080 -28.369 10.772 1.00 52.12 208 SER A CA 1
ATOM 1664 C C . SER A 1 208 ? 1.468 -28.805 11.258 1.00 52.12 208 SER A C 1
ATOM 1666 O O . SER A 1 208 ? 1.656 -29.038 12.452 1.00 52.12 208 SER A O 1
ATOM 1668 N N . ALA A 1 209 ? 2.480 -28.882 10.387 1.00 51.62 209 ALA A N 1
ATOM 1669 C CA . ALA A 1 209 ? 3.847 -29.234 10.810 1.00 51.62 209 ALA A CA 1
ATOM 1670 C C . ALA A 1 209 ? 4.353 -28.354 11.978 1.00 51.62 209 ALA A C 1
ATOM 1672 O O . ALA A 1 209 ? 5.220 -28.750 12.753 1.00 51.62 209 ALA A O 1
ATOM 1673 N N . ARG A 1 210 ? 3.773 -27.157 12.136 1.00 47.03 210 ARG A N 1
ATOM 1674 C CA . ARG A 1 210 ? 3.999 -26.236 13.251 1.00 47.03 210 ARG A CA 1
ATOM 1675 C C . ARG A 1 210 ? 3.284 -26.645 14.548 1.00 47.03 210 ARG A C 1
ATOM 1677 O O . ARG A 1 210 ? 3.870 -26.485 15.611 1.00 47.03 210 ARG A O 1
ATOM 1684 N N . GLU A 1 211 ? 2.064 -27.174 14.483 1.00 48.44 211 GLU A N 1
ATOM 1685 C CA . GLU A 1 211 ? 1.348 -27.752 15.634 1.00 48.44 211 GLU A CA 1
ATOM 1686 C C . GLU A 1 211 ? 1.890 -29.121 16.035 1.00 48.44 211 GLU A C 1
ATOM 1688 O O . GLU A 1 211 ? 2.012 -29.379 17.227 1.00 48.44 211 GLU A O 1
ATOM 1693 N N . GLN A 1 212 ? 2.297 -29.960 15.078 1.00 53.00 212 GLN A N 1
ATOM 1694 C CA . GLN A 1 212 ? 3.010 -31.207 15.374 1.00 53.00 212 GLN A CA 1
ATOM 1695 C C . GLN A 1 212 ? 4.329 -30.927 16.096 1.00 53.00 212 GLN A C 1
ATOM 1697 O O . GLN A 1 212 ? 4.606 -31.543 17.117 1.00 53.00 212 GLN A O 1
ATOM 1702 N N . ARG A 1 213 ? 5.106 -29.935 15.634 1.00 53.88 213 ARG A N 1
ATOM 1703 C CA . ARG A 1 213 ? 6.320 -29.491 16.341 1.00 53.88 213 ARG A CA 1
ATOM 1704 C C . ARG A 1 213 ? 6.019 -28.949 17.736 1.00 53.88 213 ARG A C 1
ATOM 1706 O O . ARG A 1 213 ? 6.754 -29.250 18.661 1.00 53.88 213 ARG A O 1
ATOM 1713 N N . ARG A 1 214 ? 4.933 -28.188 17.907 1.00 53.62 214 ARG A N 1
ATOM 1714 C CA . ARG A 1 214 ? 4.553 -27.637 19.217 1.00 53.62 214 ARG A CA 1
ATOM 1715 C C . ARG A 1 214 ? 4.071 -28.713 20.198 1.00 53.62 214 ARG A C 1
ATOM 1717 O O . ARG A 1 214 ? 4.349 -28.583 21.381 1.00 53.62 214 ARG A O 1
ATOM 1724 N N . ASN A 1 215 ? 3.392 -29.757 19.718 1.00 55.41 215 ASN A N 1
ATOM 1725 C CA . ASN A 1 215 ? 2.993 -30.909 20.535 1.00 55.41 215 ASN A CA 1
ATOM 1726 C C . ASN A 1 215 ? 4.156 -31.873 20.827 1.00 55.41 215 ASN A C 1
ATOM 1728 O O . ASN A 1 215 ? 4.105 -32.571 21.834 1.00 55.41 215 ASN A O 1
ATOM 1732 N N . ASN A 1 216 ? 5.198 -31.894 19.989 1.00 57.09 216 ASN A N 1
ATOM 1733 C CA . ASN A 1 216 ? 6.395 -32.715 20.202 1.00 57.09 216 ASN A CA 1
ATOM 1734 C C . ASN A 1 216 ? 7.508 -32.020 21.006 1.00 57.09 216 ASN A C 1
ATOM 1736 O O . ASN A 1 216 ? 8.490 -32.679 21.331 1.00 57.09 216 ASN A O 1
ATOM 1740 N N . MET A 1 217 ? 7.388 -30.728 21.333 1.00 59.22 217 MET A N 1
ATOM 1741 C CA . MET A 1 217 ? 8.372 -30.035 22.173 1.00 59.22 217 MET A CA 1
ATOM 1742 C C . MET A 1 217 ? 8.334 -30.600 23.596 1.00 59.22 217 MET A C 1
ATOM 1744 O O . MET A 1 217 ? 7.435 -30.289 24.382 1.00 59.22 217 MET A O 1
ATOM 1748 N N . GLN A 1 218 ? 9.320 -31.427 23.934 1.00 62.03 218 GLN A N 1
ATOM 1749 C CA . GLN A 1 218 ? 9.543 -31.867 25.303 1.00 62.03 218 GLN A CA 1
ATOM 1750 C C . GLN A 1 218 ? 10.377 -30.809 26.021 1.00 62.03 218 GLN A C 1
ATOM 1752 O O . GLN A 1 218 ? 11.565 -30.633 25.763 1.00 62.03 218 GLN A O 1
ATOM 1757 N N . SER A 1 219 ? 9.723 -30.050 26.895 1.00 66.06 219 SER A N 1
ATOM 1758 C CA . SER A 1 219 ? 10.407 -29.108 27.771 1.00 66.06 219 SER A CA 1
ATOM 1759 C C . SER A 1 219 ? 11.040 -29.861 28.936 1.00 66.06 219 SER A C 1
ATOM 1761 O O . SER A 1 219 ? 10.343 -30.626 29.609 1.00 66.06 219 SER A O 1
ATOM 1763 N N . GLU A 1 220 ? 12.303 -29.588 29.228 1.00 76.00 220 GLU A N 1
ATOM 1764 C CA . GLU A 1 220 ? 13.030 -30.247 30.310 1.00 76.00 220 GLU A CA 1
ATOM 1765 C C . GLU A 1 220 ? 13.576 -29.218 31.301 1.00 76.00 220 GLU A C 1
ATOM 1767 O O . GLU A 1 220 ? 14.023 -28.127 30.922 1.00 76.00 220 GLU A O 1
ATOM 1772 N N . TRP A 1 221 ? 13.508 -29.568 32.585 1.00 77.69 221 TRP A N 1
ATOM 1773 C CA . TRP A 1 221 ? 14.157 -28.825 33.656 1.00 77.69 221 TRP A CA 1
ATOM 1774 C C . TRP A 1 221 ? 15.609 -29.264 33.775 1.00 77.69 221 TRP A C 1
ATOM 1776 O O . TRP A 1 221 ? 15.900 -30.453 33.855 1.00 77.69 221 TRP A O 1
ATOM 1786 N N . PHE A 1 222 ? 16.519 -28.301 33.844 1.00 78.19 222 PHE A N 1
ATOM 1787 C CA . PHE A 1 222 ? 17.929 -28.563 34.084 1.00 78.19 222 PHE A CA 1
ATOM 1788 C C . PHE A 1 222 ? 18.511 -27.537 35.052 1.00 78.19 222 PHE A C 1
ATOM 1790 O O . PHE A 1 222 ? 18.071 -26.389 35.116 1.00 78.19 222 PHE A O 1
ATOM 1797 N N . VAL A 1 223 ? 19.541 -27.940 35.794 1.00 78.94 223 VAL A N 1
ATOM 1798 C CA . VAL A 1 223 ? 20.265 -27.044 36.698 1.00 78.94 223 VAL A CA 1
ATOM 1799 C C . VAL A 1 223 ? 21.498 -26.510 35.981 1.00 78.94 223 VAL A C 1
ATOM 1801 O O . VAL A 1 223 ? 22.476 -27.228 35.758 1.00 78.94 223 VAL A O 1
ATOM 1804 N N . SER A 1 224 ? 21.460 -25.229 35.624 1.00 76.38 224 SER A N 1
ATOM 1805 C CA . SER A 1 224 ? 22.630 -24.522 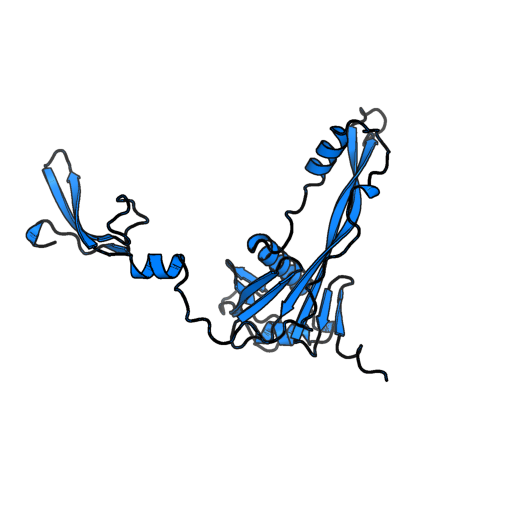35.105 1.00 76.38 224 SER A CA 1
ATOM 1806 C C . SER A 1 224 ? 23.621 -24.241 36.238 1.00 76.38 224 SER A C 1
ATOM 1808 O O . SER A 1 224 ? 23.224 -23.878 37.345 1.00 76.38 224 SER A O 1
ATOM 1810 N N . SER A 1 225 ? 24.914 -24.437 35.973 1.00 80.19 225 SER A N 1
ATOM 1811 C CA . SER A 1 225 ? 26.006 -24.158 36.914 1.00 80.19 225 SER A CA 1
ATOM 1812 C C . SER A 1 225 ? 26.807 -22.972 36.387 1.00 80.19 225 SER A C 1
ATOM 1814 O O . SER A 1 225 ? 27.444 -23.081 35.343 1.00 80.19 225 SER A O 1
ATOM 1816 N N . ASN A 1 226 ? 26.768 -21.843 37.087 1.00 77.00 226 ASN A N 1
ATOM 1817 C CA . ASN A 1 226 ? 27.404 -20.599 36.663 1.00 77.00 226 ASN A CA 1
ATOM 1818 C C . ASN A 1 226 ? 28.545 -20.249 37.628 1.00 77.00 226 ASN A C 1
ATOM 1820 O O . ASN A 1 226 ? 28.329 -20.132 38.834 1.00 77.00 226 ASN A O 1
ATOM 1824 N N . ALA A 1 227 ? 29.761 -20.077 37.109 1.00 74.69 227 ALA A N 1
ATOM 1825 C CA . ALA A 1 227 ? 30.898 -19.617 37.903 1.00 74.69 227 ALA A CA 1
ATOM 1826 C C . ALA A 1 227 ? 30.818 -18.094 38.077 1.00 74.69 227 ALA A C 1
ATOM 1828 O O . ALA A 1 227 ? 30.839 -17.363 37.088 1.00 74.69 227 ALA A O 1
ATOM 1829 N N . ILE A 1 228 ? 30.712 -17.618 39.319 1.00 72.88 228 ILE A N 1
ATOM 1830 C CA . ILE A 1 228 ? 30.711 -16.177 39.629 1.00 72.88 228 ILE A CA 1
ATOM 1831 C C . ILE A 1 228 ? 32.147 -15.668 39.762 1.00 72.88 228 ILE A C 1
ATOM 1833 O O . ILE A 1 228 ? 32.467 -14.587 39.278 1.00 72.88 228 ILE A O 1
ATOM 1837 N N . ASP A 1 229 ? 33.011 -16.462 40.394 1.00 68.06 229 ASP A N 1
ATOM 1838 C CA . ASP A 1 229 ? 34.437 -16.173 40.521 1.00 68.06 229 ASP A CA 1
ATOM 1839 C C . ASP A 1 229 ? 35.235 -17.470 40.301 1.00 68.06 229 ASP A C 1
ATOM 1841 O O . ASP A 1 229 ? 35.351 -18.296 41.216 1.00 68.06 229 ASP A O 1
ATOM 1845 N N . PRO A 1 230 ? 35.763 -17.682 39.080 1.00 64.88 230 PRO A N 1
ATOM 1846 C CA . PRO A 1 230 ? 36.531 -18.875 38.737 1.00 64.88 230 PRO A CA 1
ATOM 1847 C C . PRO A 1 230 ? 37.820 -19.036 39.552 1.00 64.88 230 PRO A C 1
ATOM 1849 O O . PRO A 1 230 ? 38.263 -20.163 39.754 1.00 64.88 230 PRO A O 1
ATOM 1852 N N . ALA A 1 231 ? 38.420 -17.938 40.028 1.00 67.75 231 ALA A N 1
ATOM 1853 C CA . ALA A 1 231 ? 39.667 -17.976 40.792 1.00 67.75 231 ALA A CA 1
ATOM 1854 C C . ALA A 1 231 ? 39.432 -18.381 42.256 1.00 67.75 231 ALA A C 1
ATOM 1856 O O . ALA A 1 231 ? 40.285 -19.026 42.864 1.00 67.75 231 ALA A O 1
ATOM 1857 N N . ALA A 1 232 ? 38.259 -18.047 42.802 1.00 70.62 232 ALA A N 1
ATOM 1858 C CA . ALA A 1 232 ? 37.836 -18.413 44.154 1.00 70.62 232 ALA A CA 1
ATOM 1859 C C . ALA A 1 232 ? 36.982 -19.699 44.221 1.00 70.62 232 ALA A C 1
ATOM 1861 O O . ALA A 1 232 ? 36.584 -20.114 45.309 1.00 70.62 232 ALA A O 1
ATOM 1862 N N . GLY A 1 233 ? 36.674 -20.327 43.078 1.00 71.75 233 GLY A N 1
ATOM 1863 C CA . GLY A 1 233 ? 35.850 -21.542 43.007 1.00 71.75 233 GLY A CA 1
ATOM 1864 C C . GLY A 1 233 ? 34.373 -21.329 43.369 1.00 71.75 233 GLY A C 1
ATOM 1865 O O . GLY A 1 233 ? 33.679 -22.281 43.723 1.00 71.75 233 GLY A O 1
ATOM 1866 N N . LEU A 1 234 ? 33.879 -20.087 43.306 1.00 75.88 234 LEU A N 1
ATOM 1867 C CA . LEU A 1 234 ? 32.502 -19.737 43.664 1.00 75.88 234 LEU A CA 1
ATOM 1868 C C . LEU A 1 234 ? 31.538 -20.070 42.520 1.00 75.88 234 LEU A C 1
ATOM 1870 O O . LEU A 1 234 ? 31.495 -19.380 41.497 1.00 75.88 234 LEU A O 1
ATOM 1874 N N . MET A 1 235 ? 30.728 -21.107 42.738 1.00 80.56 235 MET A N 1
ATOM 1875 C CA . MET A 1 235 ? 29.670 -21.556 41.832 1.00 80.56 235 MET A CA 1
ATOM 1876 C C . MET A 1 235 ? 28.292 -21.164 42.362 1.00 80.56 235 MET A C 1
ATOM 1878 O O . MET A 1 235 ? 28.037 -21.207 43.567 1.00 80.56 235 MET A O 1
ATOM 1882 N N . ILE A 1 236 ? 27.388 -20.824 41.450 1.00 81.56 236 ILE A N 1
ATOM 1883 C CA . ILE A 1 236 ? 25.972 -20.634 41.740 1.00 81.56 236 ILE A CA 1
ATOM 1884 C C . ILE A 1 236 ? 25.138 -21.457 40.757 1.00 81.56 236 ILE A C 1
ATOM 1886 O O . ILE A 1 236 ? 25.483 -21.598 39.582 1.00 81.56 236 ILE A O 1
ATOM 1890 N N . TYR A 1 237 ? 24.042 -22.009 41.246 1.00 81.19 237 TYR A N 1
ATOM 1891 C CA . TYR A 1 237 ? 23.179 -22.920 40.516 1.00 81.19 237 TYR A CA 1
ATOM 1892 C C . TYR A 1 237 ? 21.827 -22.268 40.271 1.00 81.19 237 TYR A C 1
ATOM 1894 O O . TYR A 1 237 ? 21.326 -21.525 41.114 1.00 81.19 237 TYR A O 1
ATOM 1902 N N . GLN A 1 238 ? 21.242 -22.526 39.110 1.00 82.81 238 GLN A N 1
ATOM 1903 C CA . GLN A 1 238 ? 19.926 -22.006 38.764 1.00 82.81 238 GLN A CA 1
ATOM 1904 C C . GLN A 1 238 ? 19.170 -23.046 37.947 1.00 82.81 238 GLN A C 1
ATOM 1906 O O . GLN A 1 238 ? 19.636 -23.431 36.868 1.00 82.81 238 GLN A O 1
ATOM 1911 N N . ALA A 1 239 ? 18.000 -23.458 38.438 1.00 80.00 239 ALA A N 1
ATOM 1912 C CA . ALA A 1 239 ? 17.055 -24.250 37.664 1.00 80.00 239 ALA A CA 1
ATOM 1913 C C . ALA A 1 239 ? 16.517 -23.426 36.495 1.00 80.00 239 ALA A C 1
ATOM 1915 O O . ALA A 1 239 ? 16.042 -22.299 36.657 1.00 80.00 239 ALA A O 1
ATOM 1916 N N . GLN A 1 240 ? 16.614 -23.988 35.302 1.00 77.38 240 GLN A N 1
ATOM 1917 C CA . GLN A 1 240 ? 16.145 -23.391 34.066 1.00 77.38 240 GLN A CA 1
ATOM 1918 C C . GLN A 1 240 ? 15.317 -24.423 33.309 1.00 77.38 240 GLN A C 1
ATOM 1920 O O . GLN A 1 240 ? 15.587 -25.623 33.370 1.00 77.38 240 GLN A O 1
ATOM 1925 N N . ARG A 1 241 ? 14.311 -23.952 32.574 1.00 77.88 241 ARG A N 1
ATOM 1926 C CA . ARG A 1 241 ? 13.507 -24.804 31.697 1.00 77.88 241 ARG A CA 1
ATOM 1927 C C . ARG A 1 241 ? 13.835 -24.502 30.245 1.00 77.88 241 ARG A C 1
ATOM 1929 O O . ARG A 1 241 ? 13.741 -23.346 29.815 1.00 77.88 241 ARG A O 1
ATOM 1936 N N . ARG A 1 242 ? 14.223 -25.532 29.489 1.00 76.75 242 ARG A N 1
ATOM 1937 C CA . ARG A 1 242 ? 14.410 -25.406 28.038 1.00 76.75 242 ARG A CA 1
ATOM 1938 C C . ARG A 1 242 ? 13.081 -25.539 27.318 1.00 76.75 242 ARG A C 1
ATOM 1940 O O . ARG A 1 242 ? 12.238 -26.349 27.698 1.00 76.75 242 ARG A O 1
ATOM 1947 N N . LYS A 1 243 ? 12.940 -24.743 26.261 1.00 73.31 243 LYS A N 1
ATOM 1948 C CA . LYS A 1 243 ? 11.799 -24.773 25.344 1.00 73.31 243 LYS A CA 1
ATOM 1949 C C . LYS A 1 243 ? 11.713 -26.107 24.609 1.00 73.31 243 LYS A C 1
ATOM 1951 O O . LYS A 1 243 ? 10.630 -26.635 24.388 1.00 73.31 243 LYS A O 1
ATOM 1956 N N . ASP A 1 244 ? 12.880 -26.599 24.214 1.00 72.44 244 ASP A N 1
ATOM 1957 C CA . ASP A 1 244 ? 13.071 -27.804 23.426 1.00 72.44 244 ASP A CA 1
ATOM 1958 C C . ASP A 1 244 ? 14.373 -28.476 23.885 1.00 72.44 244 ASP A C 1
ATOM 1960 O O . ASP A 1 244 ? 15.450 -27.868 23.804 1.00 72.44 244 ASP A O 1
ATOM 1964 N N . ALA A 1 245 ? 14.259 -29.687 24.438 1.00 66.00 245 ALA A N 1
ATOM 1965 C CA . ALA A 1 245 ? 15.389 -30.463 24.947 1.00 66.00 245 ALA A CA 1
ATOM 1966 C C . ALA A 1 245 ? 16.355 -30.914 23.834 1.00 66.00 245 ALA A C 1
ATOM 1968 O O . ALA A 1 245 ? 17.547 -31.078 24.098 1.00 66.00 245 ALA A O 1
ATOM 1969 N N . ASP A 1 246 ? 15.872 -31.022 22.591 1.00 70.75 246 ASP A N 1
ATOM 1970 C CA . ASP A 1 246 ? 16.655 -31.485 21.438 1.00 70.75 246 ASP A CA 1
ATOM 1971 C C . ASP A 1 246 ? 17.455 -30.353 20.762 1.00 70.75 246 ASP A C 1
ATOM 1973 O O . ASP A 1 246 ? 18.250 -30.585 19.846 1.00 70.75 246 ASP A O 1
ATOM 1977 N N . VAL A 1 247 ? 17.265 -29.105 21.204 1.00 67.00 247 VAL A N 1
ATOM 1978 C CA . VAL A 1 247 ? 17.937 -27.920 20.657 1.00 67.00 247 VAL A CA 1
ATOM 1979 C C . VAL A 1 247 ? 19.081 -27.480 21.572 1.00 67.00 247 VAL A C 1
ATOM 1981 O O . VAL A 1 247 ? 18.973 -27.486 22.799 1.00 67.00 247 VAL A O 1
ATOM 1984 N N . ALA A 1 248 ? 20.189 -27.047 20.960 1.00 66.25 248 ALA A N 1
ATOM 1985 C CA . ALA A 1 248 ? 21.367 -26.548 21.665 1.00 66.25 248 ALA A CA 1
ATOM 1986 C C . ALA A 1 248 ? 21.018 -25.479 22.724 1.00 66.25 248 ALA A C 1
ATOM 1988 O O . ALA A 1 248 ? 20.078 -24.695 22.568 1.00 66.25 248 ALA A O 1
ATOM 1989 N N . ASP A 1 249 ? 21.791 -25.433 23.811 1.00 62.75 249 ASP A N 1
ATOM 1990 C CA . ASP A 1 249 ? 21.604 -24.449 24.881 1.00 62.75 249 ASP A CA 1
ATOM 1991 C C . ASP A 1 249 ? 22.049 -23.061 24.415 1.00 62.75 249 ASP A C 1
ATOM 1993 O O . ASP A 1 249 ? 23.240 -22.761 24.337 1.00 62.75 249 ASP A O 1
ATOM 1997 N N . TYR A 1 250 ? 21.082 -22.207 24.096 1.00 67.44 250 TYR A N 1
ATOM 1998 C CA . TYR A 1 250 ? 21.303 -20.785 23.871 1.00 67.44 250 TYR A CA 1
ATOM 1999 C C . TYR A 1 250 ? 20.186 -19.976 24.530 1.00 67.44 250 TYR A C 1
ATOM 2001 O O . TYR A 1 250 ? 19.115 -20.496 24.848 1.00 67.44 250 TYR A O 1
ATOM 2009 N N . SER A 1 251 ? 20.418 -18.678 24.731 1.00 59.97 251 SER A N 1
ATOM 2010 C CA . SER A 1 251 ? 19.518 -17.803 25.498 1.00 59.97 251 SER A CA 1
ATOM 2011 C C . SER A 1 251 ? 18.075 -17.770 24.979 1.00 59.97 251 SER A C 1
ATOM 2013 O O . SER A 1 251 ? 17.150 -17.625 25.771 1.00 59.97 251 SER A O 1
ATOM 2015 N N . GLY A 1 252 ? 17.861 -17.950 23.672 1.00 62.41 252 GLY A N 1
ATOM 2016 C CA . GLY A 1 252 ? 16.531 -17.997 23.056 1.00 62.41 252 GLY A CA 1
ATOM 2017 C C . GLY A 1 252 ? 15.794 -19.336 23.193 1.00 62.41 252 GLY A C 1
ATOM 2018 O O . GLY A 1 252 ? 14.626 -19.408 22.813 1.00 62.41 252 GLY A O 1
ATOM 2019 N N . ASN A 1 253 ? 16.446 -20.373 23.731 1.00 71.50 253 ASN A N 1
ATOM 2020 C CA . ASN A 1 253 ? 15.853 -21.681 24.038 1.00 71.50 253 ASN A CA 1
ATOM 2021 C C . ASN A 1 253 ? 15.464 -21.821 25.529 1.00 71.50 253 ASN A C 1
ATOM 2023 O O . ASN A 1 253 ? 15.178 -22.921 25.997 1.00 71.50 253 ASN A O 1
ATOM 2027 N N . ARG A 1 254 ? 15.460 -20.726 26.302 1.00 71.12 254 ARG A N 1
ATOM 2028 C CA . ARG A 1 254 ? 15.104 -20.720 27.733 1.00 71.12 254 ARG A CA 1
ATOM 2029 C C . ARG A 1 254 ? 13.719 -20.105 27.920 1.00 71.12 254 ARG A C 1
ATOM 2031 O O . ARG A 1 254 ? 13.495 -18.974 27.498 1.00 71.12 254 ARG A O 1
ATOM 2038 N N . GLU A 1 255 ? 12.794 -20.849 28.523 1.00 69.38 255 GLU A N 1
ATOM 2039 C CA . GLU A 1 255 ? 11.433 -20.358 28.809 1.00 69.38 255 GLU A CA 1
ATOM 2040 C C . GLU A 1 255 ? 11.313 -19.767 30.212 1.00 69.38 255 GLU A C 1
ATOM 2042 O O . GLU A 1 255 ? 10.564 -18.814 30.413 1.00 69.38 255 GLU A O 1
ATOM 2047 N N . GLU A 1 256 ? 12.068 -20.307 31.169 1.00 66.38 256 GLU A N 1
ATOM 2048 C CA . GLU A 1 256 ? 11.973 -19.927 32.574 1.00 66.38 256 GLU A CA 1
ATOM 2049 C C . GLU A 1 256 ? 13.339 -20.036 33.259 1.00 66.38 256 GLU A C 1
ATOM 2051 O O . GLU A 1 256 ? 14.115 -20.957 32.982 1.00 66.38 256 GLU A O 1
ATOM 2056 N N . ALA A 1 257 ? 13.634 -19.081 34.143 1.00 71.31 257 ALA A N 1
ATOM 2057 C CA . ALA A 1 257 ? 14.849 -19.046 34.947 1.00 71.31 257 ALA A CA 1
ATOM 2058 C C . ALA A 1 257 ? 14.467 -18.842 36.419 1.00 71.31 257 ALA A C 1
ATOM 2060 O O . ALA A 1 257 ? 13.913 -17.805 36.784 1.00 71.31 257 ALA A O 1
ATOM 2061 N N . GLY A 1 258 ? 14.737 -19.855 37.243 1.00 70.19 258 GLY A N 1
ATOM 2062 C CA . GLY A 1 258 ? 14.409 -19.881 38.665 1.00 70.19 258 GLY A CA 1
ATOM 2063 C C . GLY A 1 258 ? 15.349 -19.039 39.530 1.00 70.19 258 GLY A C 1
ATOM 2064 O O . GLY A 1 258 ? 16.188 -18.279 39.040 1.00 70.19 258 GLY A O 1
ATOM 2065 N N . ALA A 1 259 ? 15.214 -19.171 40.849 1.00 77.94 259 ALA A N 1
ATOM 2066 C CA . ALA A 1 259 ? 16.092 -18.501 41.801 1.00 77.94 259 ALA A CA 1
ATOM 2067 C C . ALA A 1 259 ? 17.533 -19.041 41.737 1.00 77.94 259 ALA A C 1
ATOM 2069 O O . ALA A 1 259 ? 17.800 -20.124 41.218 1.00 77.94 259 ALA A O 1
ATOM 2070 N N . TRP A 1 260 ? 18.464 -18.259 42.276 1.00 79.69 260 TRP A N 1
ATOM 2071 C CA . TRP A 1 260 ? 19.871 -18.626 42.355 1.00 79.69 260 TRP A CA 1
ATOM 2072 C C . TRP A 1 260 ? 20.177 -19.307 43.693 1.00 79.69 260 TRP A C 1
ATOM 2074 O O . TRP A 1 260 ? 19.845 -18.774 44.754 1.00 79.69 260 TRP A O 1
ATOM 2084 N N . PHE A 1 261 ? 20.866 -20.445 43.655 1.00 78.56 261 PHE A N 1
ATOM 2085 C CA . PHE A 1 261 ? 21.205 -21.255 44.822 1.00 78.56 261 PHE A CA 1
ATOM 2086 C C . PHE A 1 261 ? 22.713 -21.475 44.922 1.00 78.56 261 PHE A C 1
ATOM 2088 O O . PHE A 1 261 ? 23.404 -21.645 43.925 1.00 78.56 261 PHE A O 1
ATOM 2095 N N . LYS A 1 262 ? 23.244 -21.506 46.146 1.00 78.81 262 LYS A N 1
ATOM 2096 C CA . LYS A 1 262 ? 24.657 -21.857 46.403 1.00 78.81 262 LYS A CA 1
ATOM 2097 C C . LYS A 1 262 ? 24.902 -23.370 46.440 1.00 78.81 262 LYS A C 1
ATOM 2099 O O . LYS A 1 262 ? 26.045 -23.807 46.449 1.00 78.81 262 LYS A O 1
ATOM 2104 N N . ASP A 1 263 ? 23.827 -24.145 46.489 1.00 76.69 263 ASP A N 1
ATOM 2105 C CA . ASP A 1 263 ? 23.812 -25.597 46.601 1.00 76.69 263 ASP A CA 1
ATOM 2106 C C . ASP A 1 263 ? 23.068 -26.156 45.385 1.00 76.69 263 ASP A C 1
ATOM 2108 O O . ASP A 1 263 ? 21.982 -25.669 45.063 1.00 76.69 263 ASP A O 1
ATOM 2112 N N . LYS A 1 264 ? 23.677 -27.126 44.698 1.00 79.12 264 LYS A N 1
ATOM 2113 C CA . LYS A 1 264 ? 23.142 -27.706 43.464 1.00 79.12 264 LYS A CA 1
ATOM 2114 C C . LYS A 1 264 ? 21.911 -28.564 43.730 1.00 79.12 264 LYS A C 1
ATOM 2116 O O . LYS A 1 264 ? 21.016 -28.559 42.902 1.00 79.12 264 LYS A O 1
ATOM 2121 N N . ASP A 1 265 ? 21.851 -29.243 44.875 1.00 79.62 265 ASP A N 1
ATOM 2122 C CA . ASP A 1 265 ? 20.743 -30.147 45.209 1.00 79.62 265 ASP A CA 1
ATOM 2123 C C . ASP A 1 265 ? 19.494 -29.380 45.671 1.00 79.62 265 ASP A C 1
ATOM 2125 O O . ASP A 1 265 ? 18.396 -29.931 45.736 1.00 79.62 265 ASP A O 1
ATOM 2129 N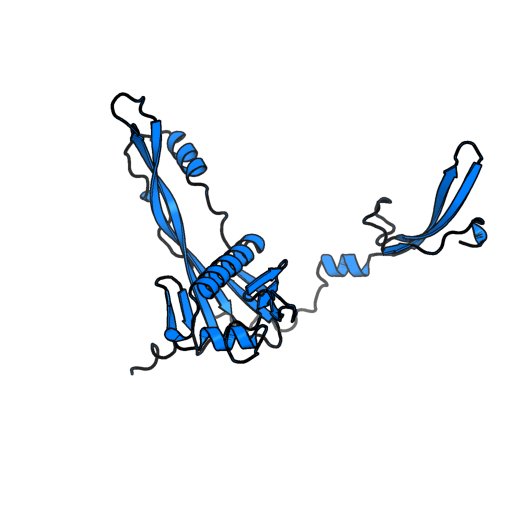 N . LYS A 1 266 ? 19.659 -28.092 46.003 1.00 76.38 266 LYS A N 1
ATOM 2130 C CA . LYS A 1 266 ? 18.554 -27.176 46.322 1.00 76.38 266 LYS A CA 1
ATOM 2131 C C . LYS A 1 266 ? 17.992 -26.447 45.103 1.00 76.38 266 LYS A C 1
ATOM 2133 O O . LYS A 1 266 ? 16.928 -25.845 45.239 1.00 76.38 266 LYS A O 1
ATOM 2138 N N . ALA A 1 267 ? 18.731 -26.434 43.993 1.00 65.25 267 ALA A N 1
ATOM 2139 C CA . ALA A 1 267 ? 18.319 -25.832 42.729 1.00 65.25 267 ALA A CA 1
ATOM 2140 C C . ALA A 1 267 ? 17.479 -26.826 41.929 1.00 65.25 267 ALA A C 1
ATOM 2142 O O . ALA A 1 267 ? 16.415 -26.395 41.441 1.00 65.25 267 ALA A O 1
#

Secondary structure (DSSP, 8-state):
---SGGGEEEEETTEEEETTTTEEEEEEEEEEEEEEEEE-SSTTSPPEEEEEEEEEEEEEEEEE--SSTTEEEEEETTEEEEEEEEEPP--TT--SEEEETTEEEE---STT---HHHHHHHHHHS-GGG--HHHHHHHHHHHHHHHHHTT-SPPPPPHHHHHHHHHTSTT--TT---GGGS---EEPPPPSS---STT-S-------HHHHHHHH---EEEEEEEEEETTTTEEEEEEEEES-TTS---GGGEEEEEEEESSSTT-

Sequence (267 aa):
MPEENDNIIPFREDMTYDLARDTLRIERRHLHCVQVVLQSDSPGEKERPQAKSAFIGGAVIELDLRPEGNKAILRTAQGEKRISIASSAPEPNRTLIGKKRNIIEIGEILRNQLAGKEALRTFLRSPPQERDSLVVSYLDSIVHRLAQEAHLLPPEASVTEEMKMLQQREDFVYGKDYTGLYDPVIYAPQKEEERDVEAHEAKEMRPSAREQRRNNMQSEWFVSSNAIDPAAGLMIYQAQRRKDADVADYSGNREEAGAWFKDKDKA